Protein AF-A0A3N5EX61-F1 (afdb_monomer)

Foldseek 3Di:
DDDDDDDDDDDDDDDDDDDDDDDDPDDPPDPPDPPDDDDDDPPDPPDLPPLPQDDQPAADDLCVVLVQLPVDAPRRDADALVRLLVVLSCLLSVRHDPVSNLSNFVSCVNHPHDLSNLVSNLSNCQVQWAAAEDDQVAAEEEEEWADAAQPDHGCVQVVQLVCLVVVYAYEYEYACDDPRHDGPQNVCVVVVLHAQPESVSQNVCSVVSHHHYYYPCRGHVSLVVQQVCCVVSVHGGCSVLNSQQYHRHPHPNYHYDGDDDDPVCVSSSSD

pLDDT: mean 80.74, std 23.75, range [24.31, 98.44]

Secondary structure (DSSP, 8-state):
--PPP--PPP-------------------S----------------------PPPTTPPP--HHHHHHHTS-TTT--PPPHHHHHHHHHHHHHT-S-HHHHHHHHHHHHHH---HHHHHHHHHHHGGGS--B---TTS-EEEEEE-SEESSS---HHHHHHHHHHTT-EEEEEE-S--TTSEEHHHHHHHTT-PPPSSHHHHHHHHHTTPPEEEEHHHH-HHHHHHHHTHHHHSS--THHHHGGG---BS-TTPEE----SSGGGGGGGG-

Mean predicted aligned error: 10.82 Å

Radius of gyration: 20.87 Å; Cα contacts (8 Å, |Δi|>4): 389; chains: 1; bounding box: 51×57×50 Å

Sequence (271 aa):
MRHRLRILPGRGRATARRGARHAGRGRVSGPLRPTIVRIATSRTPGTALAIRRAEPGVLMDAQPFIKEIGRGRESARGLTYDSAVTMFDSMFGGGFADVELGAILIALRMKGESLDEIRAGVDVLEPLIARVPVDPGRPVVSIPSYNGARNTANLVPLLACLLADAGVQVVVHGVTSDPRRTTTAEIMQAMGLGSAGGTHSAEAAIARGDPAFLPVATLSSRLAALLELRWQLGVRNVGHTLAKLLTPTTSAACVRLTAFTHPEFAILQHA

Nearest PDB structures (foldseek):
  4muo-assembly1_A  TM=9.468E-01  e=2.489E-21  Escherichia coli K-12
  4muo-assembly1_B  TM=9.427E-01  e=2.006E-20  Escherichia coli K-12
  8bfr-assembly1_A  TM=9.446E-01  e=2.268E-20  Escherichia coli
  7y3p-assembly1_A-2  TM=9.113E-01  e=1.303E-18  Salmonella enterica subsp. enterica serovar Typhimu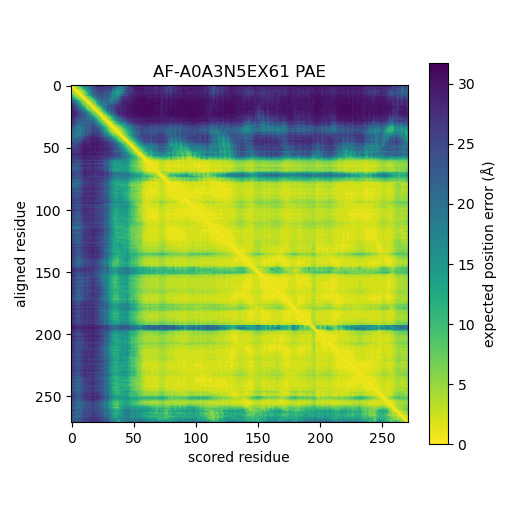rium str. 14028s Wu
  1v8g-assembly1_A  TM=8.182E-01  e=1.707E-09  Thermus thermophilus

Structure (mmCIF, N/CA/C/O backbone):
data_AF-A0A3N5EX61-F1
#
_entry.id   AF-A0A3N5EX61-F1
#
loop_
_atom_site.group_PDB
_atom_site.id
_atom_site.type_symbol
_atom_site.label_atom_id
_atom_site.label_alt_id
_atom_site.label_comp_id
_atom_site.label_asym_id
_atom_site.label_entity_id
_atom_site.label_seq_id
_atom_site.pdbx_PDB_ins_code
_atom_site.Cartn_x
_atom_site.Cartn_y
_atom_site.Cartn_z
_atom_site.occupancy
_atom_site.B_iso_or_equiv
_atom_site.auth_seq_id
_atom_site.auth_comp_id
_atom_site.auth_asym_id
_atom_site.auth_atom_id
_atom_site.pdbx_PDB_model_num
ATOM 1 N N . MET A 1 1 ? 29.749 11.876 3.054 1.00 30.41 1 MET A N 1
ATOM 2 C CA . MET A 1 1 ? 30.630 11.172 4.017 1.00 30.41 1 MET A CA 1
ATOM 3 C C . MET A 1 1 ? 30.000 9.828 4.364 1.00 30.41 1 MET A C 1
ATOM 5 O O . MET A 1 1 ? 28.799 9.777 4.582 1.00 30.41 1 MET A O 1
ATOM 9 N N . ARG A 1 2 ? 30.763 8.729 4.308 1.00 29.19 2 ARG A N 1
ATOM 10 C CA . ARG A 1 2 ? 30.238 7.361 4.479 1.00 29.19 2 ARG A CA 1
ATOM 11 C C . ARG A 1 2 ? 29.960 7.078 5.961 1.00 29.19 2 ARG A C 1
ATOM 13 O O . ARG A 1 2 ? 30.903 6.971 6.737 1.00 29.19 2 ARG A O 1
ATOM 20 N N . HIS A 1 3 ? 28.697 6.912 6.346 1.00 27.92 3 HIS A N 1
ATOM 21 C CA . HIS A 1 3 ? 28.331 6.460 7.691 1.00 27.92 3 HIS A CA 1
ATOM 22 C C . HIS A 1 3 ? 28.286 4.925 7.737 1.00 27.92 3 HIS A C 1
ATOM 24 O O . HIS A 1 3 ? 27.518 4.293 7.015 1.00 27.92 3 HIS A O 1
ATOM 30 N N . ARG A 1 4 ? 29.138 4.315 8.572 1.00 26.06 4 ARG A N 1
ATOM 31 C CA . ARG A 1 4 ? 29.082 2.881 8.899 1.00 26.06 4 ARG A CA 1
ATOM 32 C C . ARG A 1 4 ? 28.029 2.656 9.983 1.00 26.06 4 ARG A C 1
ATOM 34 O O . ARG A 1 4 ? 28.167 3.178 11.086 1.00 26.06 4 ARG A O 1
ATOM 41 N N . LEU A 1 5 ? 27.023 1.837 9.686 1.00 28.28 5 LEU A N 1
ATOM 42 C CA . LEU A 1 5 ? 26.080 1.316 10.674 1.00 28.28 5 LEU A CA 1
ATOM 43 C C . LEU A 1 5 ? 26.809 0.291 11.564 1.00 28.28 5 LEU A C 1
ATOM 45 O O . LEU A 1 5 ? 27.361 -0.688 11.060 1.00 28.28 5 LEU A O 1
ATOM 49 N N . ARG A 1 6 ? 26.850 0.517 12.881 1.00 24.31 6 ARG A N 1
ATOM 50 C CA . ARG A 1 6 ? 27.466 -0.403 13.851 1.00 24.31 6 ARG A CA 1
ATOM 51 C C . ARG A 1 6 ? 26.367 -1.222 14.527 1.00 24.31 6 ARG A C 1
ATOM 53 O O . ARG A 1 6 ? 25.663 -0.716 15.392 1.00 24.31 6 ARG A O 1
ATOM 60 N N . ILE A 1 7 ? 26.230 -2.487 14.133 1.00 31.70 7 ILE A N 1
ATOM 61 C CA . ILE A 1 7 ? 25.375 -3.465 14.819 1.00 31.70 7 ILE A CA 1
ATOM 62 C C . ILE A 1 7 ? 26.107 -3.896 16.097 1.00 31.70 7 ILE A C 1
ATOM 64 O O . ILE A 1 7 ? 27.194 -4.470 16.023 1.00 31.70 7 ILE A O 1
ATOM 68 N N . LEU A 1 8 ? 25.552 -3.595 17.272 1.00 28.70 8 LEU A N 1
ATOM 69 C CA . LEU A 1 8 ? 26.067 -4.103 18.546 1.00 28.70 8 LEU A CA 1
ATOM 70 C C . LEU A 1 8 ? 25.415 -5.463 18.847 1.00 28.70 8 LEU A C 1
ATOM 72 O O . LEU A 1 8 ? 24.187 -5.530 18.913 1.00 28.70 8 LEU A O 1
ATOM 76 N N . PRO A 1 9 ? 26.187 -6.548 19.045 1.00 32.44 9 PRO A N 1
ATOM 77 C CA . PRO A 1 9 ? 25.616 -7.831 19.425 1.00 32.44 9 PRO A CA 1
ATOM 78 C C . PRO A 1 9 ? 25.143 -7.792 20.883 1.00 32.44 9 PRO A C 1
ATOM 80 O O . PRO A 1 9 ? 25.888 -7.418 21.792 1.00 32.44 9 PRO A O 1
ATOM 83 N N . GLY A 1 10 ? 23.895 -8.209 21.106 1.00 31.50 10 GLY A N 1
ATOM 84 C CA . GLY A 1 10 ? 23.363 -8.468 22.440 1.00 31.50 10 GLY A CA 1
ATOM 85 C C . GLY A 1 10 ? 24.186 -9.549 23.143 1.00 31.50 10 GLY A C 1
ATOM 86 O O . GLY A 1 10 ? 24.518 -10.578 22.556 1.00 31.50 10 GLY A O 1
ATOM 87 N N . ARG A 1 11 ? 24.551 -9.305 24.405 1.00 33.78 11 ARG A N 1
ATOM 88 C CA . ARG A 1 11 ? 25.308 -10.251 25.232 1.00 33.78 11 ARG A CA 1
ATOM 89 C C . ARG A 1 11 ? 24.463 -11.501 25.504 1.00 33.78 11 ARG A C 1
ATOM 91 O O . ARG A 1 11 ? 23.626 -11.502 26.396 1.00 33.78 11 ARG A O 1
ATOM 98 N N . GLY A 1 12 ? 24.727 -12.567 24.759 1.00 31.98 12 GLY A N 1
ATOM 99 C CA . GLY A 1 12 ? 24.251 -13.918 25.038 1.00 31.98 12 GLY A CA 1
ATOM 100 C C . GLY A 1 12 ? 25.294 -14.919 24.557 1.00 31.98 12 GLY A C 1
ATOM 101 O O . GLY A 1 12 ? 25.401 -15.181 23.364 1.00 31.98 12 GLY A O 1
ATOM 102 N N . ARG A 1 13 ? 26.119 -15.436 25.473 1.00 30.58 13 ARG A N 1
ATOM 103 C CA . ARG A 1 13 ? 27.054 -16.528 25.177 1.00 30.58 13 ARG A CA 1
ATOM 104 C C . ARG A 1 13 ? 26.247 -17.815 24.993 1.00 30.58 13 ARG A C 1
ATOM 106 O O . ARG A 1 13 ? 25.678 -18.305 25.960 1.00 30.58 13 ARG A O 1
ATOM 113 N N . ALA A 1 14 ? 26.253 -18.379 23.789 1.00 32.28 14 ALA A N 1
ATOM 114 C CA . ALA A 1 14 ? 25.919 -19.780 23.559 1.00 32.28 14 ALA A CA 1
ATOM 115 C C . ALA A 1 14 ? 27.146 -20.454 22.935 1.00 32.28 14 ALA A C 1
ATOM 117 O O . ALA A 1 14 ? 27.587 -20.103 21.842 1.00 32.28 14 ALA A O 1
ATOM 118 N N . THR A 1 15 ? 27.754 -21.360 23.691 1.00 30.48 15 THR A N 1
ATOM 119 C CA . THR A 1 15 ? 28.897 -22.175 23.283 1.00 30.48 15 THR A CA 1
ATOM 120 C C . THR A 1 15 ? 28.463 -23.201 22.237 1.00 30.48 15 THR A C 1
ATOM 122 O O . THR A 1 15 ? 27.456 -23.888 22.389 1.00 30.48 15 THR A O 1
ATOM 125 N N . ALA A 1 16 ? 29.234 -23.307 21.155 1.00 30.62 16 ALA A N 1
ATOM 126 C CA . ALA A 1 16 ? 29.012 -24.282 20.098 1.00 30.62 16 ALA A CA 1
ATOM 127 C C . ALA A 1 16 ? 29.409 -25.697 20.555 1.00 30.62 16 ALA A C 1
ATOM 129 O O . ALA A 1 16 ? 30.525 -25.910 21.031 1.00 30.62 16 ALA A O 1
ATOM 130 N N . ARG A 1 17 ? 28.538 -26.687 20.328 1.00 29.97 17 ARG A N 1
ATOM 131 C CA . ARG A 1 17 ? 28.922 -28.102 20.212 1.00 29.97 17 ARG A CA 1
ATOM 132 C C . ARG A 1 17 ? 28.357 -28.671 18.910 1.00 29.97 17 ARG A C 1
ATOM 134 O O . ARG A 1 17 ? 27.169 -28.550 18.636 1.00 29.97 17 ARG A O 1
ATOM 141 N N . ARG A 1 18 ? 29.242 -29.269 18.105 1.00 32.81 18 ARG A N 1
ATOM 142 C CA . ARG A 1 18 ? 28.929 -30.077 16.915 1.00 32.81 18 ARG A CA 1
ATOM 143 C C . ARG A 1 18 ? 28.340 -31.427 17.351 1.00 32.81 18 ARG A C 1
ATOM 145 O O . ARG A 1 18 ? 28.902 -32.052 18.244 1.00 32.81 18 ARG A O 1
ATOM 152 N N . GLY A 1 19 ? 27.286 -31.901 16.683 1.00 27.67 19 GLY A N 1
ATOM 153 C CA . GLY A 1 19 ? 26.752 -33.261 16.848 1.00 27.67 19 GLY A CA 1
ATOM 154 C C . GLY A 1 19 ? 25.480 -33.516 16.027 1.00 27.67 19 GLY A C 1
ATOM 155 O O . GLY A 1 19 ? 24.603 -32.669 15.971 1.00 27.67 19 GLY A O 1
ATOM 156 N N . ALA A 1 20 ? 25.434 -34.659 15.348 1.00 30.41 20 ALA A N 1
ATOM 157 C CA . ALA A 1 20 ? 24.518 -35.099 14.292 1.00 30.41 20 ALA A CA 1
ATOM 158 C C . ALA A 1 20 ? 22.999 -35.246 14.606 1.00 30.41 20 ALA A C 1
ATOM 160 O O . ALA A 1 20 ? 22.617 -35.647 15.693 1.00 30.41 20 ALA A O 1
ATOM 161 N N . ARG A 1 21 ? 22.201 -35.049 13.534 1.00 31.61 21 ARG A N 1
ATOM 162 C CA . ARG A 1 21 ? 20.990 -35.766 13.036 1.00 31.61 21 ARG A CA 1
ATOM 163 C C . ARG A 1 21 ? 19.726 -35.990 13.916 1.00 31.61 21 ARG A C 1
ATOM 165 O O . ARG A 1 21 ? 19.757 -36.656 14.933 1.00 31.61 21 ARG A O 1
ATOM 172 N N . HIS A 1 22 ? 18.600 -35.638 13.267 1.00 31.50 22 HIS A N 1
ATOM 173 C CA . HIS A 1 22 ? 17.221 -36.178 13.310 1.00 31.50 22 HIS A CA 1
ATOM 174 C C . HIS A 1 22 ? 16.219 -35.776 14.421 1.00 31.50 22 HIS A C 1
ATOM 176 O O . HIS A 1 22 ? 16.450 -35.953 15.605 1.00 31.50 22 HIS A O 1
ATOM 182 N N . ALA A 1 23 ? 15.055 -35.317 13.926 1.00 39.56 23 ALA A N 1
ATOM 183 C CA . ALA A 1 23 ? 13.695 -35.306 14.484 1.00 39.56 23 ALA A CA 1
ATOM 184 C C . ALA A 1 23 ? 13.444 -34.744 15.901 1.00 39.56 23 ALA A C 1
ATOM 186 O O . ALA A 1 23 ? 13.671 -35.394 16.912 1.00 39.56 23 ALA A O 1
ATOM 187 N N . GLY A 1 24 ? 12.776 -33.586 15.955 1.00 28.39 24 GLY A N 1
ATOM 188 C CA . GLY A 1 24 ? 12.071 -33.124 17.150 1.00 28.39 24 GLY A CA 1
ATOM 189 C C . GLY A 1 24 ? 11.303 -31.831 16.891 1.00 28.39 24 GLY A C 1
ATOM 190 O O . GLY A 1 24 ? 11.905 -30.788 16.650 1.00 28.39 24 GLY A O 1
ATOM 191 N N . ARG A 1 25 ? 9.965 -31.884 16.943 1.00 45.84 25 ARG A N 1
ATOM 192 C CA . ARG A 1 25 ? 9.105 -30.694 17.041 1.00 45.84 25 ARG A CA 1
ATOM 193 C C . ARG A 1 25 ? 9.393 -30.007 18.381 1.00 45.84 25 ARG A C 1
ATOM 195 O O . ARG A 1 25 ? 8.750 -30.305 19.383 1.00 45.84 25 ARG A O 1
ATOM 202 N N . GLY A 1 26 ? 10.381 -29.119 18.409 1.00 29.36 26 GLY A N 1
ATOM 203 C CA . GLY A 1 26 ? 10.675 -28.294 19.575 1.00 29.36 26 GLY A CA 1
ATOM 204 C C . GLY A 1 26 ? 9.581 -27.248 19.761 1.00 29.36 26 GLY A C 1
ATOM 205 O O . GLY A 1 26 ? 9.457 -26.330 18.951 1.00 29.36 26 GLY A O 1
ATOM 206 N N . ARG A 1 27 ? 8.779 -27.375 20.825 1.00 39.88 27 ARG A N 1
ATOM 207 C CA . ARG A 1 27 ? 7.983 -26.250 21.327 1.00 39.88 27 ARG A CA 1
ATOM 208 C C . ARG A 1 27 ? 8.953 -25.128 21.690 1.00 39.88 27 ARG A C 1
ATOM 210 O O . ARG A 1 27 ? 9.840 -25.324 22.514 1.00 39.88 27 ARG A O 1
ATOM 217 N N . VAL A 1 28 ? 8.766 -23.953 21.097 1.00 39.50 28 VAL A N 1
ATOM 218 C CA . VAL A 1 28 ? 9.429 -22.728 21.549 1.00 39.50 28 VAL A CA 1
ATOM 219 C C . VAL A 1 28 ? 8.749 -22.314 22.854 1.00 39.50 28 VAL A C 1
ATOM 221 O O . VAL A 1 28 ? 7.752 -21.600 22.851 1.00 39.50 28 VAL A O 1
ATOM 224 N N . SER A 1 29 ? 9.223 -22.846 23.978 1.00 38.59 29 SER A N 1
ATOM 225 C CA . SER A 1 29 ? 8.806 -22.428 25.316 1.00 38.59 29 SER A CA 1
ATOM 226 C C . SER A 1 29 ? 9.729 -21.311 25.796 1.00 38.59 29 SER A C 1
ATOM 228 O O . SER A 1 29 ? 10.838 -21.557 26.265 1.00 38.59 29 SER A O 1
ATOM 230 N N . GLY A 1 30 ? 9.269 -20.075 25.641 1.00 42.41 30 GLY A N 1
ATOM 231 C CA . GLY A 1 30 ? 9.901 -18.870 26.167 1.00 42.41 30 GLY A CA 1
ATOM 232 C C . GLY A 1 30 ? 9.116 -17.646 25.698 1.00 42.41 30 GLY A C 1
ATOM 233 O O . GLY A 1 30 ? 8.586 -17.678 24.586 1.00 42.41 30 GLY A O 1
ATOM 234 N N . PRO A 1 31 ? 8.986 -16.580 26.508 1.00 35.91 31 PRO A N 1
ATOM 235 C CA . PRO A 1 31 ? 8.308 -15.372 26.059 1.00 35.91 31 PRO A CA 1
ATOM 236 C C . PRO A 1 31 ? 9.034 -14.841 24.820 1.00 35.91 31 PRO A C 1
ATOM 238 O O . PRO A 1 31 ? 10.234 -14.558 24.872 1.00 35.91 31 PRO A O 1
ATOM 241 N N . LEU A 1 32 ? 8.314 -14.732 23.700 1.00 37.59 32 LEU A N 1
ATOM 242 C CA . LEU A 1 32 ? 8.792 -14.034 22.511 1.00 37.59 32 LEU A CA 1
ATOM 243 C C . LEU A 1 32 ? 9.127 -12.606 22.945 1.00 37.59 32 LEU A C 1
ATOM 245 O O . LEU A 1 32 ? 8.230 -11.813 23.213 1.00 37.59 32 LEU A O 1
ATOM 249 N N . ARG A 1 33 ? 10.415 -12.284 23.079 1.00 33.94 33 ARG A N 1
ATOM 250 C CA . ARG A 1 33 ? 10.852 -10.907 23.308 1.00 33.94 33 ARG A CA 1
ATOM 251 C C . ARG A 1 33 ? 10.889 -10.223 21.943 1.00 33.94 33 ARG A C 1
ATOM 253 O O . ARG A 1 33 ? 11.796 -10.535 21.169 1.00 33.94 33 ARG A O 1
ATOM 260 N N . PRO A 1 34 ? 9.932 -9.338 21.605 1.00 39.75 34 PRO A N 1
ATOM 261 C CA . PRO A 1 34 ? 10.007 -8.606 20.352 1.00 39.75 34 PRO A CA 1
ATOM 262 C C . PRO A 1 34 ? 11.316 -7.816 20.332 1.00 39.75 34 PRO A C 1
ATOM 264 O O . PRO A 1 34 ? 11.659 -7.125 21.293 1.00 39.75 34 PRO A O 1
ATOM 267 N N . THR A 1 35 ? 12.082 -7.934 19.249 1.00 40.59 35 THR A N 1
ATOM 268 C CA . THR A 1 35 ? 13.201 -7.022 19.015 1.00 40.59 35 THR A CA 1
ATOM 269 C C . THR A 1 35 ? 12.607 -5.668 18.645 1.00 40.59 35 THR A C 1
ATOM 271 O O . THR A 1 35 ? 12.230 -5.436 17.501 1.00 40.59 35 THR A O 1
ATOM 274 N N . ILE A 1 36 ? 12.470 -4.786 19.635 1.00 43.84 36 ILE A N 1
ATOM 275 C CA . ILE A 1 36 ? 12.042 -3.406 19.409 1.00 43.84 36 ILE A CA 1
ATOM 276 C C . ILE A 1 36 ? 13.246 -2.646 18.856 1.00 43.84 36 ILE A C 1
ATOM 278 O O . ILE A 1 36 ? 14.126 -2.218 19.603 1.00 43.84 36 ILE A O 1
ATOM 282 N N . VAL A 1 37 ? 13.295 -2.486 17.537 1.00 41.31 37 VAL A N 1
ATOM 283 C CA . VAL A 1 37 ? 14.251 -1.584 16.895 1.00 41.31 37 VAL A CA 1
ATOM 284 C C . VAL A 1 37 ? 13.611 -0.198 16.850 1.00 41.31 37 VAL A C 1
ATOM 286 O O . VAL A 1 37 ? 12.769 0.083 16.002 1.00 41.31 37 VAL A O 1
ATOM 289 N N . ARG A 1 38 ? 13.973 0.676 17.798 1.00 37.31 38 ARG A N 1
ATOM 290 C CA . ARG A 1 38 ? 13.619 2.101 17.734 1.00 37.31 38 ARG A CA 1
ATOM 291 C C . ARG A 1 38 ? 14.541 2.783 16.730 1.00 37.31 38 ARG A C 1
ATOM 293 O O . ARG A 1 38 ? 15.695 3.061 17.045 1.00 37.31 38 ARG A O 1
ATOM 300 N N . ILE A 1 39 ? 14.031 3.036 15.532 1.00 39.50 39 ILE A N 1
ATOM 301 C CA . ILE A 1 39 ? 14.712 3.852 14.527 1.00 39.50 39 ILE A CA 1
ATOM 302 C C . ILE A 1 39 ? 14.038 5.218 14.528 1.00 39.50 39 ILE A C 1
ATOM 304 O O . ILE A 1 39 ? 12.847 5.325 14.254 1.00 39.50 39 ILE A O 1
ATOM 308 N N . ALA A 1 40 ? 14.789 6.257 14.887 1.00 31.14 40 ALA A N 1
ATOM 309 C CA . ALA A 1 40 ? 14.315 7.626 14.777 1.00 31.14 40 ALA A CA 1
ATOM 310 C C . ALA A 1 40 ? 14.271 8.007 13.292 1.00 31.14 40 ALA A C 1
ATOM 312 O O . ALA A 1 40 ? 15.313 8.166 12.661 1.00 31.14 40 ALA A O 1
ATOM 313 N N . THR A 1 41 ? 13.075 8.130 12.721 1.00 39.12 41 THR A N 1
ATOM 314 C CA . THR A 1 41 ? 12.891 8.707 11.388 1.00 39.12 41 THR A CA 1
ATOM 315 C C . THR A 1 41 ? 12.644 10.201 11.558 1.00 39.12 41 THR A C 1
ATOM 317 O O . THR A 1 41 ? 11.536 10.618 11.894 1.00 39.12 41 THR A O 1
ATOM 320 N N . SER A 1 42 ? 13.672 11.025 11.357 1.00 32.41 42 SER A N 1
ATOM 321 C CA . SER A 1 42 ? 13.476 12.463 11.175 1.00 32.41 42 SER A CA 1
ATOM 322 C C . SER A 1 42 ? 12.863 12.671 9.793 1.00 32.41 42 SER A C 1
ATOM 324 O O . SER A 1 42 ? 13.570 12.817 8.797 1.00 32.41 42 SER A O 1
ATOM 326 N N . ARG A 1 43 ? 11.536 12.601 9.711 1.00 43.62 43 ARG A N 1
ATOM 327 C CA . ARG A 1 43 ? 10.813 12.970 8.501 1.00 43.62 43 ARG A CA 1
ATOM 328 C C . ARG A 1 43 ? 10.721 14.492 8.513 1.00 43.62 43 ARG A C 1
ATOM 330 O O . ARG A 1 43 ? 9.851 15.057 9.168 1.00 43.62 43 ARG A O 1
ATOM 337 N N . THR A 1 44 ? 11.661 15.167 7.860 1.00 33.38 44 THR A N 1
ATOM 338 C CA . THR A 1 44 ? 11.418 16.556 7.467 1.00 33.38 44 THR A CA 1
ATOM 339 C C . THR A 1 44 ? 10.221 16.503 6.521 1.00 33.38 44 THR A C 1
ATOM 341 O O . THR A 1 44 ? 10.261 15.685 5.598 1.00 33.38 44 THR A O 1
ATOM 344 N N . PRO A 1 45 ? 9.145 17.277 6.739 1.00 37.34 45 PRO A N 1
ATOM 345 C CA . PRO A 1 45 ? 8.094 17.405 5.742 1.00 37.34 45 PRO A CA 1
ATOM 346 C C . PRO A 1 45 ? 8.776 17.798 4.434 1.00 37.34 45 PRO A C 1
ATOM 348 O O . PRO A 1 45 ? 9.380 18.868 4.354 1.00 37.34 45 PRO A O 1
ATOM 351 N N . GLY A 1 46 ? 8.795 16.885 3.461 1.00 38.94 46 GLY A N 1
ATOM 352 C CA . GLY A 1 46 ? 9.316 17.196 2.143 1.00 38.94 46 GLY A CA 1
ATOM 353 C C . GLY A 1 46 ? 8.517 18.379 1.626 1.00 38.94 46 GLY A C 1
ATOM 354 O O . GLY A 1 46 ? 7.285 18.364 1.696 1.00 38.94 46 GLY A O 1
ATOM 355 N N . THR A 1 47 ? 9.210 19.421 1.172 1.00 37.47 47 THR A N 1
ATOM 356 C CA . THR A 1 47 ? 8.618 20.480 0.357 1.00 37.47 47 THR A CA 1
ATOM 357 C C . THR A 1 47 ? 7.708 19.795 -0.648 1.00 37.47 47 THR A C 1
ATOM 359 O O . THR A 1 47 ? 8.174 18.870 -1.313 1.00 37.47 47 THR A O 1
ATOM 362 N N . ALA A 1 48 ? 6.427 20.178 -0.701 1.00 44.28 48 ALA A N 1
ATOM 363 C CA . ALA A 1 48 ? 5.476 19.601 -1.642 1.00 44.28 48 ALA A CA 1
ATOM 364 C C . ALA A 1 48 ? 6.141 19.589 -3.019 1.00 44.28 48 ALA A C 1
ATOM 366 O O . ALA A 1 48 ? 6.404 20.652 -3.588 1.00 44.28 48 ALA A O 1
ATOM 367 N N . LEU A 1 49 ? 6.526 18.399 -3.487 1.00 47.56 49 LEU A N 1
ATOM 368 C CA . LEU A 1 49 ? 7.187 18.275 -4.769 1.00 47.56 49 LEU A CA 1
ATOM 369 C C . LEU A 1 49 ? 6.174 18.825 -5.771 1.00 47.56 49 LEU A C 1
ATOM 371 O O . LEU A 1 49 ? 5.007 18.426 -5.747 1.00 47.56 49 LEU A O 1
ATOM 375 N N . ALA A 1 50 ? 6.580 19.786 -6.598 1.00 44.00 50 ALA A N 1
ATOM 376 C CA . ALA A 1 50 ? 5.765 20.212 -7.723 1.00 44.00 50 ALA A CA 1
ATOM 377 C C . ALA A 1 50 ? 5.763 19.053 -8.726 1.00 44.00 50 ALA A C 1
ATOM 379 O O . ALA A 1 50 ? 6.524 19.044 -9.692 1.00 44.00 50 ALA A O 1
ATOM 380 N N . ILE A 1 51 ? 4.974 18.021 -8.421 1.00 48.34 51 ILE A N 1
ATOM 381 C CA . ILE A 1 51 ? 4.773 16.860 -9.269 1.00 48.34 51 ILE A CA 1
ATOM 382 C C . ILE A 1 51 ? 4.121 17.411 -10.532 1.00 48.34 51 ILE A C 1
ATOM 384 O O . ILE A 1 51 ? 2.963 17.839 -10.515 1.00 48.34 51 ILE A O 1
ATOM 388 N N . ARG A 1 52 ? 4.901 17.479 -11.615 1.00 51.22 52 ARG A N 1
ATOM 389 C CA . ARG A 1 52 ? 4.373 17.742 -12.950 1.00 51.22 52 ARG A CA 1
ATOM 390 C C . ARG A 1 52 ? 3.484 16.560 -13.282 1.00 51.22 52 ARG A C 1
ATOM 392 O O . ARG A 1 52 ? 4.005 15.543 -13.705 1.00 51.22 52 ARG A O 1
ATOM 399 N N . ARG A 1 53 ? 2.180 16.691 -13.044 1.00 54.41 53 ARG A N 1
ATOM 400 C CA . ARG A 1 53 ? 1.219 15.658 -13.424 1.00 54.41 53 ARG A CA 1
ATOM 401 C C . ARG A 1 53 ? 1.403 15.376 -14.909 1.00 54.41 53 ARG A C 1
ATOM 403 O O . ARG A 1 53 ? 1.311 16.309 -15.707 1.00 54.41 53 ARG A O 1
ATOM 410 N N . ALA A 1 54 ? 1.657 14.122 -15.263 1.00 55.41 54 ALA A N 1
ATOM 411 C CA . ALA A 1 54 ? 1.534 13.692 -16.647 1.00 55.41 54 ALA A CA 1
ATOM 412 C C . ALA A 1 54 ? 0.168 14.141 -17.206 1.00 55.41 54 ALA A C 1
ATOM 414 O O . ALA A 1 54 ? -0.874 13.926 -16.574 1.00 55.41 54 ALA A O 1
ATOM 415 N N . GLU A 1 55 ? 0.182 14.798 -18.367 1.00 58.41 55 GLU A N 1
ATOM 416 C CA . GLU A 1 55 ? -1.040 15.193 -19.068 1.00 58.41 55 GLU A CA 1
ATOM 417 C C . GLU A 1 55 ? -1.851 13.929 -19.403 1.00 58.41 55 GLU A C 1
ATOM 419 O O . GLU A 1 55 ? -1.292 12.981 -19.973 1.00 58.41 55 GLU A O 1
ATOM 424 N N . PRO A 1 56 ? -3.149 13.864 -19.050 1.00 57.62 56 PRO A N 1
ATOM 425 C CA . PRO A 1 56 ? -3.967 12.689 -19.315 1.00 57.62 56 PRO A CA 1
ATOM 426 C C . PRO A 1 56 ? -3.930 12.306 -20.802 1.00 57.62 56 PRO A C 1
ATOM 428 O O . PRO A 1 56 ? -4.297 13.101 -21.662 1.00 57.62 56 PRO A O 1
ATOM 431 N N . GLY A 1 57 ? -3.505 11.076 -21.103 1.00 63.41 57 GLY A N 1
ATOM 432 C CA . GLY A 1 57 ? -3.477 10.538 -22.468 1.00 63.41 57 GLY A CA 1
ATOM 433 C C . GLY A 1 57 ? -2.178 10.760 -23.249 1.00 63.41 57 GLY A C 1
ATOM 434 O O . GLY A 1 57 ? -2.084 10.288 -24.381 1.00 63.41 57 GLY A O 1
ATOM 435 N N . VAL A 1 58 ? -1.164 11.414 -22.671 1.00 75.25 58 VAL A N 1
ATOM 436 C CA . VAL A 1 58 ? 0.172 11.494 -23.281 1.00 75.25 58 VAL A CA 1
ATOM 437 C C . VAL A 1 58 ? 1.033 10.339 -22.775 1.00 75.25 58 VAL A C 1
ATOM 439 O O . VAL A 1 58 ? 1.302 10.229 -21.579 1.00 75.25 58 VAL A O 1
ATOM 442 N N . LEU A 1 59 ? 1.471 9.476 -23.694 1.00 82.81 59 LEU A N 1
ATOM 443 C CA . LEU A 1 59 ? 2.404 8.398 -23.379 1.00 82.81 59 LEU A CA 1
ATOM 444 C C . LEU A 1 59 ? 3.827 8.949 -23.242 1.00 82.81 59 LEU A C 1
ATOM 446 O O . LEU A 1 59 ? 4.311 9.693 -24.097 1.00 82.81 59 LEU A O 1
ATOM 450 N N . MET A 1 60 ? 4.493 8.565 -22.160 1.00 89.12 60 MET A N 1
ATOM 451 C CA . MET A 1 60 ? 5.908 8.787 -21.920 1.00 89.12 60 MET A CA 1
ATOM 452 C C . MET A 1 60 ? 6.712 7.625 -22.505 1.00 89.12 60 MET A C 1
ATOM 454 O O . MET A 1 60 ? 6.342 6.467 -22.343 1.00 89.12 60 MET A O 1
ATOM 458 N N . ASP A 1 61 ? 7.859 7.928 -23.111 1.00 92.12 61 ASP A N 1
ATOM 459 C CA . ASP A 1 61 ? 8.815 6.900 -23.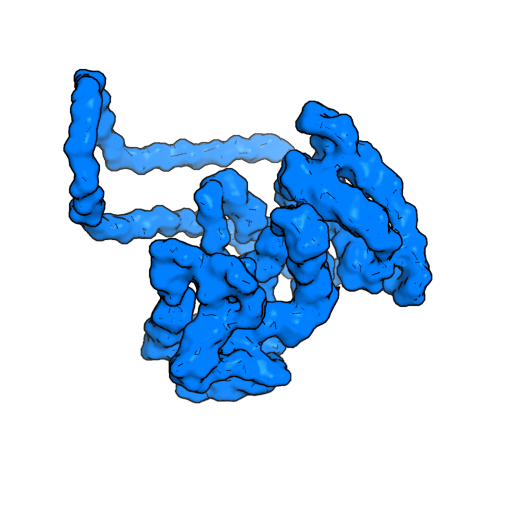517 1.00 92.12 61 ASP A CA 1
ATOM 460 C C . ASP A 1 61 ? 9.406 6.190 -22.285 1.00 92.12 61 ASP A C 1
ATOM 462 O O . ASP A 1 61 ? 10.123 6.789 -21.475 1.00 92.12 61 ASP A O 1
ATOM 466 N N . ALA A 1 62 ? 9.108 4.898 -22.144 1.00 94.94 62 ALA A N 1
ATOM 467 C CA . ALA A 1 62 ? 9.604 4.071 -21.049 1.00 94.94 62 ALA A CA 1
ATOM 468 C C . ALA A 1 62 ? 11.043 3.572 -21.251 1.00 94.94 62 ALA A C 1
ATOM 470 O O . ALA A 1 62 ? 11.659 3.070 -20.298 1.00 94.94 62 ALA A O 1
ATOM 471 N N . GLN A 1 63 ? 11.596 3.672 -22.466 1.00 95.12 63 GLN A N 1
ATOM 472 C CA . GLN A 1 63 ? 12.895 3.091 -22.814 1.00 95.12 63 GLN A CA 1
ATOM 473 C C . GLN A 1 63 ? 14.041 3.534 -21.895 1.00 95.12 63 GLN A C 1
ATOM 475 O O . GLN A 1 63 ? 14.826 2.660 -21.513 1.00 95.12 63 GLN A O 1
ATOM 480 N N . PRO A 1 64 ? 14.170 4.813 -21.477 1.00 95.00 64 PRO A N 1
ATOM 481 C CA . PRO A 1 64 ? 15.246 5.231 -20.580 1.00 95.00 64 PRO A CA 1
ATOM 482 C C . PRO A 1 64 ? 15.208 4.505 -19.232 1.00 95.00 64 PRO A C 1
ATOM 484 O O . PRO A 1 64 ? 16.252 4.095 -18.726 1.00 95.00 64 PRO A O 1
ATOM 487 N N . PHE A 1 65 ? 14.011 4.285 -18.679 1.00 96.25 65 PHE A N 1
ATOM 488 C CA . PHE A 1 65 ? 13.848 3.559 -17.422 1.00 96.25 65 PHE A CA 1
ATOM 489 C C . PHE A 1 65 ? 14.173 2.085 -17.613 1.00 96.25 65 PHE A C 1
ATOM 491 O O . PHE A 1 65 ? 15.052 1.567 -16.925 1.00 96.25 65 PHE A O 1
ATOM 498 N N . ILE A 1 66 ? 13.531 1.432 -18.590 1.00 96.00 66 ILE A N 1
ATOM 499 C CA . ILE A 1 66 ? 13.720 0.005 -18.897 1.00 96.00 66 ILE A CA 1
ATOM 500 C C . ILE A 1 66 ? 15.199 -0.292 -19.163 1.00 96.00 66 ILE A C 1
ATOM 502 O O . ILE A 1 66 ? 15.734 -1.282 -18.664 1.00 96.00 66 ILE A O 1
ATOM 506 N N . LYS A 1 67 ? 15.891 0.587 -19.894 1.00 93.75 67 LYS A N 1
ATOM 507 C CA . LYS A 1 67 ? 17.317 0.455 -20.196 1.00 93.75 67 LYS A CA 1
ATOM 508 C C . LYS A 1 67 ? 18.207 0.563 -18.963 1.00 93.75 67 LYS A C 1
ATOM 510 O O . LYS A 1 67 ? 19.311 0.047 -19.020 1.00 93.75 67 LYS A O 1
ATOM 515 N N . GLU A 1 68 ? 17.792 1.186 -17.868 1.00 94.31 68 GLU A N 1
ATOM 516 C CA . GLU A 1 68 ? 18.577 1.193 -16.626 1.00 94.31 68 GLU A CA 1
ATOM 517 C C . GLU A 1 68 ? 18.245 -0.008 -15.735 1.00 94.31 68 GLU A C 1
ATOM 519 O O . GLU A 1 68 ? 19.147 -0.707 -15.259 1.00 94.31 68 GLU A O 1
ATOM 524 N N . ILE A 1 69 ? 16.958 -0.317 -15.571 1.00 96.12 69 ILE A N 1
ATOM 525 C CA . ILE A 1 69 ? 16.512 -1.371 -14.648 1.00 96.12 69 ILE A CA 1
ATOM 526 C C . ILE A 1 69 ? 16.546 -2.784 -15.255 1.00 96.12 69 ILE A C 1
ATOM 528 O O . ILE A 1 69 ? 16.487 -3.765 -14.517 1.00 96.12 69 ILE A O 1
ATOM 532 N N . GLY A 1 70 ? 16.647 -2.907 -16.583 1.00 93.25 70 GLY A N 1
ATOM 533 C CA . GLY A 1 70 ? 16.478 -4.156 -17.338 1.00 93.25 70 GLY A CA 1
ATOM 534 C C . GLY A 1 70 ? 17.738 -4.725 -18.004 1.00 93.25 70 GLY A C 1
ATOM 535 O O . GLY A 1 70 ? 17.624 -5.656 -18.795 1.00 93.25 70 GLY A O 1
ATOM 536 N N . ARG A 1 71 ? 18.949 -4.224 -17.710 1.00 87.44 71 ARG A N 1
ATOM 537 C CA . ARG A 1 71 ? 20.209 -4.608 -18.410 1.00 87.44 71 ARG A CA 1
ATOM 538 C C . ARG A 1 71 ? 20.749 -6.016 -18.103 1.00 87.44 71 ARG A C 1
ATOM 540 O O . ARG A 1 71 ? 21.895 -6.312 -18.427 1.00 87.44 71 ARG A O 1
ATOM 547 N N . GLY A 1 72 ? 19.966 -6.878 -17.460 1.00 81.12 72 GLY A N 1
ATOM 548 C CA . GLY A 1 72 ? 20.398 -8.200 -17.000 1.00 81.12 72 GLY A CA 1
ATOM 549 C C . GLY A 1 72 ? 20.992 -8.199 -15.586 1.00 81.12 72 GLY A C 1
ATOM 550 O O . GLY A 1 72 ? 21.244 -7.153 -14.990 1.00 81.12 72 GLY A O 1
ATOM 551 N N . ARG A 1 73 ? 21.197 -9.402 -15.032 1.00 76.56 73 ARG A N 1
ATOM 552 C CA . ARG A 1 73 ? 21.423 -9.636 -13.591 1.00 76.56 73 ARG A CA 1
ATOM 553 C C . ARG A 1 73 ? 22.580 -8.839 -12.977 1.00 76.56 73 ARG A C 1
ATOM 555 O O . ARG A 1 73 ? 22.465 -8.414 -11.836 1.00 76.56 73 ARG A O 1
ATOM 562 N N . GLU A 1 74 ? 23.676 -8.656 -13.707 1.00 81.19 74 GLU A N 1
ATOM 563 C CA . GLU A 1 74 ? 24.890 -8.000 -13.188 1.00 81.19 74 GLU A CA 1
ATOM 564 C C . GLU A 1 74 ? 24.993 -6.516 -13.562 1.00 81.19 74 GLU A C 1
ATOM 566 O O . GLU A 1 74 ? 25.827 -5.795 -13.022 1.00 81.19 74 GLU A O 1
ATOM 571 N N . SER A 1 75 ? 24.158 -6.051 -14.495 1.00 84.31 75 SER A N 1
ATOM 572 C CA . SER A 1 75 ? 24.253 -4.702 -15.069 1.00 84.31 75 SER A CA 1
ATOM 573 C C . SER A 1 75 ? 23.035 -3.825 -14.796 1.00 84.31 75 SER A C 1
ATOM 575 O O . SER A 1 75 ? 23.096 -2.624 -15.055 1.00 84.31 75 SER A O 1
ATOM 577 N N . ALA A 1 76 ? 21.936 -4.397 -14.297 1.00 87.75 76 ALA A N 1
ATOM 578 C CA . ALA A 1 76 ? 20.755 -3.647 -13.896 1.00 87.75 76 ALA A CA 1
ATOM 579 C C . ALA A 1 76 ? 21.079 -2.721 -12.715 1.00 87.75 76 ALA A C 1
ATOM 581 O O . ALA A 1 76 ? 21.673 -3.143 -11.719 1.00 87.75 76 ALA A O 1
ATOM 582 N N . ARG A 1 77 ? 20.688 -1.450 -12.824 1.00 91.19 77 ARG A N 1
ATOM 583 C CA . ARG A 1 77 ? 20.959 -0.417 -11.816 1.00 91.19 77 ARG A CA 1
ATOM 584 C C . ARG A 1 77 ? 19.662 0.114 -11.233 1.00 91.19 77 ARG A C 1
ATOM 586 O O . ARG A 1 77 ? 18.617 0.089 -11.876 1.00 91.19 77 ARG A O 1
ATOM 593 N N . GLY A 1 78 ? 19.735 0.554 -9.979 1.00 93.19 78 GLY A N 1
ATOM 594 C CA . GLY A 1 78 ? 18.649 1.323 -9.386 1.00 93.19 78 GLY A CA 1
ATOM 595 C C . GLY A 1 78 ? 18.547 2.686 -10.060 1.00 93.19 78 GLY A C 1
ATOM 596 O O . GLY A 1 78 ? 19.576 3.304 -10.343 1.00 93.19 78 GLY A O 1
ATOM 597 N N . LEU A 1 79 ? 17.324 3.148 -10.295 1.00 96.25 79 LEU A N 1
ATOM 598 C CA . LEU A 1 79 ? 17.083 4.522 -10.720 1.00 96.25 79 LEU A CA 1
ATOM 599 C C . LEU A 1 79 ? 17.514 5.500 -9.621 1.00 96.25 79 LEU A C 1
ATOM 601 O O . LEU A 1 79 ? 17.434 5.192 -8.429 1.00 96.25 79 LEU A O 1
ATOM 605 N N . THR A 1 80 ? 17.942 6.696 -10.031 1.00 96.69 80 THR A N 1
ATOM 606 C CA . THR A 1 80 ? 18.051 7.830 -9.105 1.00 96.69 80 THR A CA 1
ATOM 607 C C . THR A 1 80 ? 16.662 8.208 -8.596 1.00 96.69 80 THR A C 1
ATOM 609 O O . THR A 1 80 ? 15.669 7.951 -9.279 1.00 96.69 80 THR A O 1
ATOM 612 N N . TYR A 1 81 ? 16.588 8.858 -7.432 1.00 95.56 81 TYR A N 1
ATOM 613 C CA . TYR A 1 81 ? 15.317 9.325 -6.868 1.00 95.56 81 TYR A CA 1
ATOM 614 C C . TYR A 1 81 ? 14.489 10.133 -7.885 1.00 95.56 81 TYR A C 1
ATOM 616 O O . TYR A 1 81 ? 13.348 9.773 -8.148 1.00 95.56 81 TYR A O 1
ATOM 624 N N . ASP A 1 82 ? 15.075 11.135 -8.550 1.00 96.25 82 ASP A N 1
ATOM 625 C CA . ASP A 1 82 ? 14.354 11.979 -9.521 1.00 96.25 82 ASP A CA 1
ATOM 626 C C . ASP A 1 82 ? 13.854 11.196 -10.750 1.00 96.25 82 ASP A C 1
ATOM 628 O O . ASP A 1 82 ? 12.741 11.415 -11.242 1.00 96.25 82 ASP A O 1
ATOM 632 N N . SER A 1 83 ? 14.654 10.237 -11.234 1.00 96.62 83 SER A N 1
ATOM 633 C CA . SER A 1 83 ? 14.243 9.363 -12.342 1.00 96.62 83 SER A CA 1
ATOM 634 C C . SER A 1 83 ? 13.097 8.450 -11.914 1.00 96.62 83 SER A C 1
ATOM 636 O O . SER A 1 83 ? 12.146 8.253 -12.668 1.00 96.62 83 SER A O 1
ATOM 638 N N . ALA A 1 84 ? 13.161 7.919 -10.692 1.00 97.75 84 ALA A N 1
ATOM 639 C CA . ALA A 1 84 ? 12.101 7.099 -10.129 1.00 97.75 84 ALA A CA 1
ATOM 640 C C . ALA A 1 84 ? 10.817 7.909 -9.900 1.00 97.75 84 ALA A C 1
ATOM 642 O O . ALA A 1 84 ? 9.746 7.405 -10.218 1.00 97.75 84 ALA A O 1
ATOM 643 N N . VAL A 1 85 ? 10.902 9.162 -9.433 1.00 97.56 85 VAL A N 1
ATOM 644 C CA . VAL A 1 85 ? 9.740 10.062 -9.307 1.00 97.56 85 VAL A CA 1
ATOM 645 C C . VAL A 1 85 ? 9.058 10.226 -10.660 1.00 97.56 85 VAL A C 1
ATOM 647 O O . VAL A 1 85 ? 7.854 10.022 -10.764 1.00 97.56 85 VAL A O 1
ATOM 650 N N . THR A 1 86 ? 9.830 10.529 -11.704 1.00 96.69 86 THR A N 1
ATOM 651 C CA . THR A 1 86 ? 9.298 10.717 -13.063 1.00 96.69 86 THR A CA 1
ATOM 652 C C . THR A 1 86 ? 8.613 9.448 -13.580 1.00 96.69 86 THR A C 1
ATOM 654 O O . THR A 1 86 ? 7.508 9.502 -14.125 1.00 96.69 86 THR A O 1
ATOM 657 N N . MET A 1 87 ? 9.246 8.289 -13.368 1.00 97.38 87 MET A N 1
ATOM 658 C CA . MET A 1 87 ? 8.686 6.991 -13.742 1.00 97.38 87 MET A CA 1
ATOM 659 C C . MET A 1 87 ? 7.390 6.694 -12.977 1.00 97.38 87 MET A C 1
ATOM 661 O O . MET A 1 87 ? 6.410 6.275 -13.586 1.00 97.38 87 MET A O 1
ATOM 665 N N . PHE A 1 88 ? 7.362 6.890 -11.655 1.00 97.44 88 PHE A N 1
ATOM 666 C CA . PHE A 1 88 ? 6.181 6.597 -10.843 1.00 97.44 88 PHE A CA 1
ATOM 667 C C . PHE A 1 88 ? 5.038 7.574 -11.099 1.00 97.44 88 PHE A C 1
ATOM 669 O O . PHE A 1 88 ? 3.894 7.128 -11.120 1.00 97.44 88 PHE A O 1
ATOM 676 N N . ASP A 1 89 ? 5.312 8.858 -11.335 1.00 95.12 89 ASP A N 1
ATOM 677 C CA . ASP A 1 89 ? 4.260 9.817 -11.688 1.00 95.12 89 ASP A CA 1
ATOM 678 C C . ASP A 1 89 ? 3.582 9.415 -12.998 1.00 95.12 89 ASP A C 1
ATOM 680 O O . ASP A 1 89 ? 2.361 9.279 -13.046 1.00 95.12 89 ASP A O 1
ATOM 684 N N . SER A 1 90 ? 4.372 9.077 -14.021 1.00 95.06 90 SER A N 1
ATOM 685 C CA . SER A 1 90 ? 3.837 8.581 -15.294 1.00 95.06 90 SER A CA 1
ATOM 686 C C . SER A 1 90 ? 3.102 7.251 -15.120 1.00 95.06 90 SER A C 1
ATOM 688 O O . SER A 1 90 ? 1.992 7.089 -15.624 1.00 95.06 90 SER A O 1
ATOM 690 N N . MET A 1 91 ? 3.654 6.311 -14.346 1.00 95.81 91 MET A N 1
ATOM 691 C CA . MET A 1 91 ? 3.016 5.021 -14.056 1.00 95.81 91 MET A CA 1
ATOM 692 C C . MET A 1 91 ? 1.653 5.202 -13.390 1.00 95.81 91 MET A C 1
ATOM 694 O O . MET A 1 91 ? 0.662 4.635 -13.849 1.00 95.81 91 MET A O 1
ATOM 698 N N . PHE A 1 92 ? 1.583 5.993 -12.318 1.00 94.38 92 PHE A N 1
ATOM 699 C CA . PHE A 1 92 ? 0.323 6.238 -11.635 1.00 94.38 92 PHE A CA 1
ATOM 700 C C . PHE A 1 92 ? -0.594 7.125 -12.459 1.00 94.38 92 PHE A C 1
ATOM 702 O O . PHE A 1 92 ? -1.794 6.933 -12.349 1.00 94.38 92 PHE A O 1
ATOM 709 N N . GLY A 1 93 ? -0.082 8.010 -13.314 1.00 91.44 93 GLY A N 1
ATOM 710 C CA . GLY A 1 93 ? -0.845 8.816 -14.267 1.00 91.44 93 GLY A CA 1
ATOM 711 C C . GLY A 1 93 ? -1.491 8.012 -15.399 1.00 91.44 93 GLY A C 1
ATOM 712 O O . GLY A 1 93 ? -2.519 8.444 -15.920 1.00 91.44 93 GLY A O 1
ATOM 713 N N . GLY A 1 94 ? -0.980 6.813 -15.702 1.00 91.00 94 GLY A N 1
ATOM 714 C CA . GLY A 1 94 ? -1.394 6.009 -16.860 1.00 91.00 94 GLY A CA 1
ATOM 715 C C . GLY A 1 94 ? -0.643 6.375 -18.145 1.00 91.00 94 GLY A C 1
ATOM 716 O O . GLY A 1 94 ? -1.168 6.194 -19.236 1.00 91.00 94 GLY A O 1
ATOM 717 N N . GLY A 1 95 ? 0.564 6.924 -18.017 1.00 92.69 95 GLY A N 1
ATOM 718 C CA . GLY A 1 95 ? 1.392 7.425 -19.113 1.00 92.69 95 GLY A CA 1
ATOM 719 C C . GLY A 1 95 ? 2.294 6.384 -19.778 1.00 92.69 95 GLY A C 1
ATOM 720 O O . GLY A 1 95 ? 3.214 6.781 -20.475 1.00 92.69 95 GLY A O 1
ATOM 721 N N . PHE A 1 96 ? 2.089 5.081 -19.573 1.00 94.75 96 PHE A N 1
ATOM 722 C CA . PHE A 1 96 ? 2.853 4.031 -20.263 1.00 94.75 96 PHE A CA 1
ATOM 723 C C . PHE A 1 96 ? 1.918 3.102 -21.025 1.00 94.75 96 PHE A C 1
ATOM 725 O O . PHE A 1 96 ? 0.838 2.779 -20.528 1.00 94.75 96 PHE A O 1
ATOM 732 N N . ALA A 1 97 ? 2.349 2.632 -22.197 1.00 94.44 97 ALA A N 1
ATOM 733 C CA . ALA A 1 97 ? 1.637 1.570 -22.896 1.00 94.44 97 ALA A CA 1
ATOM 734 C C . ALA A 1 97 ? 1.724 0.248 -22.110 1.00 94.44 97 ALA A C 1
ATOM 736 O O . ALA A 1 97 ? 2.679 0.017 -21.365 1.00 94.44 97 ALA A O 1
ATOM 737 N N . ASP A 1 98 ? 0.774 -0.667 -22.316 1.00 94.19 98 ASP A N 1
ATOM 738 C CA . ASP A 1 98 ? 0.694 -1.924 -21.552 1.00 94.19 98 ASP A CA 1
ATOM 739 C C . ASP A 1 98 ? 1.983 -2.759 -21.614 1.00 94.19 98 ASP A C 1
ATOM 741 O O . ASP A 1 98 ? 2.442 -3.292 -20.600 1.00 94.19 98 ASP A O 1
ATOM 745 N N . VAL A 1 99 ? 2.606 -2.840 -22.796 1.00 95.88 99 VAL A N 1
ATOM 746 C CA . VAL A 1 99 ? 3.871 -3.567 -22.997 1.00 95.88 99 VAL A CA 1
ATOM 747 C C . VAL A 1 99 ? 5.014 -2.916 -22.216 1.00 95.88 99 VAL A C 1
ATOM 749 O O . VAL A 1 99 ? 5.817 -3.612 -21.594 1.00 95.88 99 VAL A O 1
ATOM 752 N N . GLU A 1 100 ? 5.079 -1.587 -22.213 1.00 96.62 100 GLU A N 1
ATOM 753 C CA . GLU A 1 100 ? 6.104 -0.821 -21.504 1.00 96.62 100 GLU A CA 1
ATOM 754 C C . GLU A 1 100 ? 5.935 -0.929 -19.989 1.00 96.62 100 GLU A C 1
ATOM 756 O O . GLU A 1 100 ? 6.900 -1.203 -19.271 1.00 96.62 100 GLU A O 1
ATOM 761 N N . LEU A 1 101 ? 4.699 -0.793 -19.502 1.00 97.44 101 LEU A N 1
ATOM 762 C CA . LEU A 1 101 ? 4.371 -0.988 -18.097 1.00 97.44 101 LEU A CA 1
ATOM 763 C C . LEU A 1 101 ? 4.732 -2.411 -17.661 1.00 97.44 101 LEU A C 1
ATOM 765 O O . LEU A 1 101 ? 5.426 -2.591 -16.660 1.00 97.44 101 LEU A O 1
ATOM 769 N N . GLY A 1 102 ? 4.339 -3.426 -18.433 1.00 97.56 102 GLY A N 1
ATOM 770 C CA . GLY A 1 102 ? 4.713 -4.817 -18.180 1.00 97.56 102 GLY A CA 1
ATOM 771 C C . GLY A 1 102 ? 6.230 -5.008 -18.086 1.00 97.56 102 GLY A C 1
ATOM 772 O O . GLY A 1 102 ? 6.716 -5.637 -17.140 1.00 97.56 102 GLY A O 1
ATOM 773 N N . ALA A 1 103 ? 6.987 -4.408 -19.010 1.00 97.44 103 ALA A N 1
ATOM 774 C CA . ALA A 1 103 ? 8.447 -4.453 -19.011 1.00 97.44 103 ALA A CA 1
ATOM 775 C C . ALA A 1 103 ? 9.053 -3.799 -17.759 1.00 97.44 103 ALA A C 1
ATOM 777 O O . ALA A 1 103 ? 9.916 -4.404 -17.119 1.00 97.44 103 ALA A O 1
ATOM 778 N N . ILE A 1 104 ? 8.570 -2.617 -17.355 1.00 98.00 104 ILE A N 1
ATOM 779 C CA . ILE A 1 104 ? 9.012 -1.940 -16.125 1.00 98.00 104 ILE A CA 1
ATOM 780 C C . ILE A 1 104 ? 8.764 -2.832 -14.903 1.00 98.00 104 ILE A C 1
ATOM 782 O O . ILE A 1 104 ? 9.670 -3.051 -14.094 1.00 98.00 104 ILE A O 1
ATOM 786 N N . LEU A 1 105 ? 7.553 -3.378 -14.764 1.00 98.00 105 LEU A N 1
ATOM 787 C CA . LEU A 1 105 ? 7.167 -4.159 -13.587 1.00 98.00 105 LEU A CA 1
ATOM 788 C C . LEU A 1 105 ? 7.985 -5.445 -13.454 1.00 98.00 105 LEU A C 1
ATOM 790 O O . LEU A 1 105 ? 8.420 -5.781 -12.348 1.00 98.00 105 LEU A O 1
ATOM 794 N N . ILE A 1 106 ? 8.224 -6.154 -14.559 1.00 97.31 106 ILE A N 1
ATOM 795 C CA . ILE A 1 106 ? 9.049 -7.365 -14.552 1.00 97.31 106 ILE A CA 1
ATOM 796 C C . ILE A 1 106 ? 10.525 -7.030 -14.329 1.00 97.31 106 ILE A C 1
ATOM 798 O O . ILE A 1 106 ? 11.184 -7.721 -13.549 1.00 97.31 106 ILE A O 1
ATOM 802 N N . ALA A 1 107 ? 11.045 -5.958 -14.928 1.00 96.69 107 ALA A N 1
ATOM 803 C CA . ALA A 1 107 ? 12.431 -5.554 -14.722 1.00 96.69 107 ALA A CA 1
ATOM 804 C C . ALA A 1 107 ? 12.703 -5.169 -13.257 1.00 96.69 107 ALA A C 1
ATOM 806 O O . ALA A 1 107 ? 13.648 -5.689 -12.661 1.00 96.69 107 ALA A O 1
ATOM 807 N N . LEU A 1 108 ? 11.828 -4.372 -12.626 1.00 96.19 108 LEU A N 1
ATOM 808 C CA . LEU A 1 108 ? 11.900 -4.089 -11.184 1.00 96.19 108 LEU A CA 1
ATOM 809 C C . LEU A 1 108 ? 11.808 -5.371 -10.354 1.00 96.19 108 LEU A C 1
ATOM 811 O O . LEU A 1 108 ? 12.568 -5.547 -9.405 1.00 96.19 108 LEU A O 1
ATOM 815 N N . ARG A 1 109 ? 10.918 -6.300 -10.721 1.00 94.06 109 ARG A N 1
ATOM 816 C CA . ARG A 1 109 ? 10.746 -7.566 -9.999 1.00 94.06 109 ARG A CA 1
ATOM 817 C C . ARG A 1 109 ? 11.990 -8.457 -10.054 1.00 94.06 109 ARG A C 1
ATOM 819 O O . ARG A 1 109 ? 12.276 -9.136 -9.069 1.00 94.06 109 ARG A O 1
ATOM 826 N N . MET A 1 110 ? 12.691 -8.489 -11.186 1.00 93.12 110 MET A N 1
ATOM 827 C CA . MET A 1 110 ? 13.918 -9.276 -11.369 1.00 93.12 110 MET A CA 1
ATOM 828 C C . MET A 1 110 ? 15.134 -8.615 -10.718 1.00 93.12 110 MET A C 1
ATOM 830 O O . MET A 1 110 ? 15.947 -9.307 -10.109 1.00 93.12 110 MET A O 1
ATOM 834 N N . LYS A 1 111 ? 15.244 -7.287 -10.824 1.00 94.06 111 LYS A N 1
ATOM 835 C CA . LYS A 1 111 ? 16.321 -6.493 -10.216 1.00 94.06 111 LYS A CA 1
ATOM 836 C C . LYS A 1 111 ? 16.197 -6.410 -8.690 1.00 94.06 111 LYS A C 1
ATOM 838 O O . LYS A 1 111 ? 17.206 -6.421 -7.991 1.00 94.06 111 LYS A O 1
ATOM 843 N N . GLY A 1 112 ? 14.966 -6.320 -8.189 1.00 91.25 112 GLY A N 1
ATOM 844 C CA . GLY A 1 112 ? 14.650 -5.839 -6.846 1.00 91.25 112 GLY A CA 1
ATOM 845 C C . GLY A 1 112 ? 14.612 -4.310 -6.790 1.00 91.25 112 GLY A C 1
ATOM 846 O O . GLY A 1 112 ? 15.312 -3.626 -7.544 1.00 91.25 112 GLY A O 1
ATOM 847 N N . GLU A 1 113 ? 13.784 -3.760 -5.907 1.00 92.94 113 GLU A N 1
ATOM 848 C CA . GLU A 1 113 ? 13.636 -2.315 -5.738 1.00 92.94 113 GLU A CA 1
ATOM 849 C C . GLU A 1 113 ? 14.766 -1.709 -4.885 1.00 92.94 113 GLU A C 1
ATOM 851 O O . GLU A 1 113 ? 15.175 -2.272 -3.867 1.00 92.94 113 GLU A O 1
ATOM 856 N N . SER A 1 114 ? 15.274 -0.544 -5.293 1.00 92.94 114 SER A N 1
ATOM 857 C CA . SER A 1 114 ? 16.233 0.248 -4.514 1.00 92.94 114 SER A CA 1
ATOM 858 C C . SER A 1 114 ? 15.521 1.121 -3.472 1.00 92.94 114 SER A C 1
ATOM 860 O O . SER A 1 114 ? 14.316 1.363 -3.554 1.00 92.94 114 SER A O 1
ATOM 862 N N . LEU A 1 115 ? 16.268 1.641 -2.491 1.00 91.06 115 LEU A N 1
ATOM 863 C CA . LEU A 1 115 ? 15.704 2.572 -1.509 1.00 91.06 115 LEU A CA 1
ATOM 864 C C . LEU A 1 115 ? 15.190 3.859 -2.173 1.00 91.06 115 LEU A C 1
ATOM 866 O O . LEU A 1 115 ? 14.109 4.320 -1.825 1.00 91.06 115 LEU A O 1
ATOM 870 N N . ASP A 1 116 ? 15.931 4.412 -3.135 1.00 93.44 116 ASP A N 1
ATOM 871 C CA . ASP A 1 116 ? 15.522 5.628 -3.847 1.00 93.44 116 ASP A CA 1
ATOM 872 C C . ASP A 1 116 ? 14.258 5.397 -4.684 1.00 93.44 116 ASP A C 1
ATOM 874 O O . ASP A 1 116 ? 13.374 6.249 -4.692 1.00 93.44 116 ASP A O 1
ATOM 878 N N . GLU A 1 117 ? 14.125 4.223 -5.311 1.00 96.69 117 GLU A N 1
ATOM 879 C CA . GLU A 1 117 ? 12.917 3.835 -6.048 1.00 96.69 117 GLU A CA 1
ATOM 880 C C . GLU A 1 117 ? 11.704 3.719 -5.119 1.00 96.69 117 GLU A C 1
ATOM 882 O O . GLU A 1 117 ? 10.643 4.262 -5.420 1.00 96.69 117 GLU A O 1
ATOM 887 N N . ILE A 1 118 ? 11.850 3.049 -3.972 1.00 96.06 118 ILE A N 1
ATOM 888 C CA . ILE A 1 118 ? 10.749 2.908 -3.012 1.00 96.06 118 ILE A CA 1
ATOM 889 C C . ILE A 1 118 ? 10.353 4.259 -2.413 1.00 96.06 118 ILE A C 1
ATOM 891 O O . ILE A 1 118 ? 9.161 4.553 -2.344 1.00 96.06 118 ILE A O 1
ATOM 895 N N . ARG A 1 119 ? 11.323 5.097 -2.027 1.00 95.19 119 ARG A N 1
ATOM 896 C CA . ARG A 1 119 ? 11.064 6.450 -1.507 1.00 95.19 119 ARG A CA 1
ATOM 897 C C . ARG A 1 119 ? 10.313 7.298 -2.526 1.00 95.19 119 ARG A C 1
ATOM 899 O O . ARG A 1 119 ? 9.265 7.841 -2.200 1.00 95.19 119 ARG A O 1
ATOM 906 N N . ALA A 1 120 ? 10.796 7.338 -3.767 1.00 97.00 120 ALA A N 1
ATOM 907 C CA . ALA A 1 120 ? 10.134 8.061 -4.847 1.00 97.00 120 ALA A CA 1
ATOM 908 C C . ALA A 1 120 ? 8.707 7.550 -5.092 1.00 97.00 120 ALA A C 1
ATOM 910 O O . ALA A 1 120 ? 7.777 8.344 -5.204 1.00 97.00 120 ALA A O 1
ATOM 911 N N . GLY A 1 121 ? 8.509 6.229 -5.125 1.00 97.00 121 GLY A N 1
ATOM 912 C CA . GLY A 1 121 ? 7.185 5.639 -5.313 1.00 97.00 121 GLY A CA 1
ATOM 913 C C . GLY A 1 121 ? 6.207 5.986 -4.189 1.00 97.00 121 GLY A C 1
ATOM 914 O O . GLY A 1 121 ? 5.042 6.265 -4.467 1.00 97.00 121 GLY A O 1
ATOM 915 N N . VAL A 1 122 ? 6.667 6.010 -2.932 1.00 95.81 122 VAL A N 1
ATOM 916 C CA . VAL A 1 122 ? 5.852 6.451 -1.788 1.00 95.81 122 VAL A CA 1
ATOM 917 C C . VAL A 1 122 ? 5.542 7.942 -1.888 1.00 95.81 122 VAL A C 1
ATOM 919 O O . VAL A 1 122 ? 4.379 8.311 -1.763 1.00 95.81 122 VAL A O 1
ATOM 922 N N . ASP A 1 123 ? 6.533 8.790 -2.159 1.00 96.00 123 ASP A N 1
ATOM 923 C CA . ASP A 1 123 ? 6.346 10.245 -2.238 1.00 96.00 123 ASP A CA 1
ATOM 924 C C . ASP A 1 123 ? 5.398 10.660 -3.374 1.00 96.00 123 ASP A C 1
ATOM 926 O O . ASP A 1 123 ? 4.639 11.618 -3.223 1.00 96.00 123 ASP A O 1
ATOM 930 N N . VAL A 1 124 ? 5.388 9.918 -4.486 1.00 96.81 124 VAL A N 1
ATOM 931 C CA . VAL A 1 124 ? 4.433 10.123 -5.586 1.00 96.81 124 VAL A CA 1
ATOM 932 C C . VAL A 1 124 ? 3.040 9.599 -5.233 1.00 96.81 124 VAL A C 1
ATOM 934 O O . VAL A 1 124 ? 2.044 10.241 -5.559 1.00 96.81 124 VAL A O 1
ATOM 937 N N . LEU A 1 125 ? 2.938 8.433 -4.587 1.00 95.44 125 LEU A N 1
ATOM 938 C CA . LEU A 1 125 ? 1.649 7.777 -4.352 1.00 95.44 125 LEU A CA 1
ATOM 939 C C . LEU A 1 125 ? 0.896 8.340 -3.140 1.00 95.44 125 LEU A C 1
ATOM 941 O O . LEU A 1 125 ? -0.322 8.483 -3.196 1.00 95.44 125 LEU A O 1
ATOM 945 N N . GLU A 1 126 ? 1.589 8.671 -2.051 1.00 94.44 126 GLU A N 1
ATOM 946 C CA . GLU A 1 126 ? 1.005 9.114 -0.775 1.00 94.44 126 GLU A CA 1
ATOM 947 C C . GLU A 1 126 ? 0.104 10.368 -0.891 1.00 94.44 126 GLU A C 1
ATOM 949 O O . GLU A 1 126 ? -0.902 10.454 -0.183 1.00 94.44 126 GLU A O 1
ATOM 954 N N . PRO A 1 127 ? 0.372 11.359 -1.762 1.00 93.94 127 PRO A N 1
ATOM 955 C CA . PRO A 1 127 ? -0.557 12.467 -2.000 1.00 93.94 127 PRO A CA 1
ATOM 956 C C . PRO A 1 127 ? -1.830 12.062 -2.759 1.00 93.94 127 PRO A C 1
ATOM 958 O O . PRO A 1 127 ? -2.817 12.793 -2.711 1.00 93.94 127 PRO A O 1
ATOM 961 N N . LEU A 1 128 ? -1.813 10.925 -3.463 1.00 93.75 128 LEU A N 1
ATOM 962 C CA . LEU A 1 128 ? -2.889 10.462 -4.349 1.00 93.75 128 LEU A CA 1
ATOM 963 C C . LEU A 1 128 ? -3.879 9.509 -3.664 1.00 93.75 128 LEU A C 1
ATOM 965 O 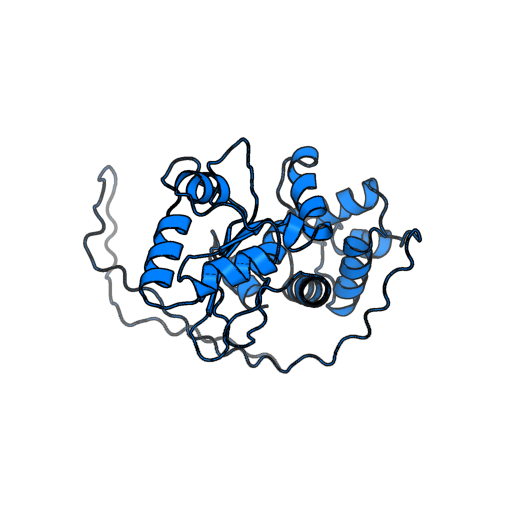O . LEU A 1 128 ? -4.838 9.072 -4.303 1.00 93.75 128 LEU A O 1
ATOM 969 N N . ILE A 1 129 ? -3.644 9.146 -2.400 1.00 96.00 129 ILE A N 1
ATOM 970 C CA . ILE A 1 129 ? -4.510 8.221 -1.663 1.00 96.00 129 ILE A CA 1
ATOM 971 C C . ILE A 1 129 ? -5.615 8.952 -0.900 1.00 96.00 129 ILE A C 1
ATOM 973 O O . ILE A 1 129 ? -5.435 10.063 -0.396 1.00 96.00 129 ILE A O 1
ATOM 977 N N . ALA A 1 130 ? -6.747 8.277 -0.740 1.00 96.25 130 ALA A N 1
ATOM 978 C CA . ALA A 1 130 ? -7.780 8.682 0.196 1.00 96.25 130 ALA A CA 1
ATOM 979 C C . ALA A 1 130 ? -7.279 8.553 1.647 1.00 96.25 130 ALA A C 1
ATOM 981 O O . ALA A 1 130 ? -6.559 7.614 1.995 1.00 96.25 130 ALA A O 1
ATOM 982 N N . ARG A 1 131 ? -7.689 9.488 2.511 1.00 95.94 131 ARG A N 1
ATOM 983 C CA . ARG A 1 131 ? -7.362 9.477 3.944 1.00 95.94 131 ARG A CA 1
ATOM 984 C C . ARG A 1 131 ? -8.621 9.331 4.779 1.00 95.94 131 ARG A C 1
ATOM 986 O O . ARG A 1 131 ? -9.611 10.015 4.533 1.00 95.94 131 ARG A O 1
ATOM 993 N N . VAL A 1 132 ? -8.557 8.459 5.777 1.00 96.00 132 VAL A N 1
ATOM 994 C CA . VAL A 1 132 ? -9.597 8.308 6.794 1.00 96.00 132 VAL A CA 1
ATOM 995 C C . VAL A 1 132 ? -9.366 9.356 7.886 1.00 96.00 132 VAL A C 1
ATOM 997 O O . VAL A 1 132 ? -8.269 9.387 8.460 1.00 96.00 132 VAL A O 1
ATOM 1000 N N . PRO A 1 133 ? -10.352 10.223 8.172 1.00 95.94 133 PRO A N 1
ATOM 1001 C CA . PRO A 1 133 ? -10.303 11.099 9.332 1.00 95.94 133 PRO A CA 1
ATOM 1002 C C . PRO A 1 133 ? -10.181 10.299 10.631 1.00 95.94 133 PRO A C 1
ATOM 1004 O O . PRO A 1 133 ? -10.875 9.305 10.834 1.00 95.94 133 PRO A O 1
ATOM 1007 N N . VAL A 1 134 ? -9.270 10.729 11.499 1.00 96.31 134 VAL A N 1
ATOM 1008 C CA . VAL A 1 134 ? -9.027 10.152 12.826 1.00 96.31 134 VAL A CA 1
ATOM 1009 C C . VAL A 1 134 ? -8.767 11.273 13.829 1.00 96.31 134 VAL A C 1
ATOM 1011 O O . VAL A 1 134 ? -8.248 12.329 13.462 1.00 96.31 134 VAL A O 1
ATOM 1014 N N . ASP A 1 135 ? -9.087 11.035 15.097 1.00 95.19 135 ASP A N 1
ATOM 1015 C CA . ASP A 1 135 ? -8.816 11.967 16.192 1.00 95.19 135 ASP A CA 1
ATOM 1016 C C . ASP A 1 135 ? -7.302 12.021 16.493 1.00 95.19 135 ASP A C 1
ATOM 1018 O O . ASP A 1 135 ? -6.727 11.009 16.903 1.00 95.19 135 ASP A O 1
ATOM 1022 N N . PRO A 1 136 ? -6.615 13.164 16.321 1.00 90.12 136 PRO A N 1
ATOM 1023 C CA . PRO A 1 136 ? -5.186 13.267 16.611 1.00 90.12 136 PRO A CA 1
ATOM 1024 C C . PRO A 1 136 ? -4.849 13.127 18.107 1.00 90.12 136 PRO A C 1
ATOM 1026 O O . PRO A 1 136 ? -3.689 12.876 18.434 1.00 90.12 136 PRO A O 1
ATOM 1029 N N . GLY A 1 137 ? -5.826 13.272 19.010 1.00 92.88 137 GLY A N 1
ATOM 1030 C CA . GLY A 1 137 ? -5.659 13.114 20.457 1.00 92.88 137 GLY A CA 1
ATOM 1031 C C . GLY A 1 137 ? -5.594 11.660 20.933 1.00 92.88 137 GLY A C 1
ATOM 1032 O O . GLY A 1 137 ? -5.257 11.407 22.090 1.00 92.88 137 GLY A O 1
ATOM 1033 N N . ARG A 1 138 ? -5.883 10.690 20.057 1.00 94.38 138 ARG A N 1
ATOM 1034 C CA . ARG A 1 138 ? -5.875 9.255 20.373 1.00 94.38 138 ARG A CA 1
ATOM 1035 C C . ARG A 1 138 ? -4.806 8.517 19.563 1.00 94.38 138 ARG A C 1
ATOM 1037 O O . ARG A 1 138 ? -4.543 8.888 18.420 1.00 94.38 138 ARG A O 1
ATOM 1044 N N . PRO A 1 139 ? -4.215 7.430 20.093 1.00 96.81 139 PRO A N 1
ATOM 1045 C CA . PRO A 1 139 ? -3.294 6.600 19.324 1.00 96.81 139 PRO A CA 1
ATOM 1046 C C . PRO A 1 139 ? -3.948 6.077 18.040 1.00 96.81 139 PRO A C 1
ATOM 1048 O O . PRO A 1 139 ? -5.091 5.619 18.067 1.00 96.81 139 PRO A O 1
ATOM 1051 N N . VAL A 1 140 ? -3.210 6.114 16.928 1.00 97.56 140 VAL A N 1
ATOM 1052 C CA . VAL A 1 140 ? -3.671 5.638 15.616 1.00 97.56 140 VAL A CA 1
ATOM 1053 C C . VAL A 1 140 ? -2.727 4.560 15.106 1.00 97.56 140 VAL A C 1
ATOM 1055 O O . VAL A 1 140 ? -1.507 4.753 15.101 1.00 97.56 140 VAL A O 1
ATOM 1058 N N . VAL A 1 141 ? -3.287 3.444 14.642 1.00 97.75 141 VAL A N 1
ATOM 1059 C CA . VAL A 1 141 ? -2.543 2.358 14.000 1.00 97.75 141 VAL A CA 1
ATOM 1060 C C . VAL A 1 141 ? -3.106 2.087 12.607 1.00 97.75 141 VAL A C 1
ATOM 1062 O O . VAL A 1 141 ? -4.300 1.848 12.441 1.00 97.75 141 VAL A O 1
ATOM 1065 N N . SER A 1 142 ? -2.223 2.070 11.610 1.00 96.88 142 SER A N 1
ATOM 1066 C CA . SER A 1 142 ? -2.516 1.594 10.257 1.00 96.88 142 SER A CA 1
ATOM 1067 C C . SER A 1 142 ? -1.934 0.197 10.043 1.00 96.88 142 SER A C 1
ATOM 1069 O O . SER A 1 142 ? -0.756 -0.039 10.336 1.00 96.88 142 SER A O 1
ATOM 1071 N N . ILE A 1 143 ? -2.741 -0.723 9.510 1.00 97.25 143 ILE A N 1
ATOM 1072 C CA . ILE A 1 143 ? -2.357 -2.114 9.245 1.00 97.25 143 ILE A CA 1
ATOM 1073 C C . ILE A 1 143 ? -2.572 -2.448 7.755 1.00 97.25 143 ILE A C 1
ATOM 1075 O O . ILE A 1 143 ? -3.690 -2.786 7.352 1.00 97.25 143 ILE A O 1
ATOM 1079 N N . PRO A 1 144 ? -1.522 -2.413 6.913 1.00 96.19 144 PRO A N 1
ATOM 1080 C CA . PRO A 1 144 ? -1.598 -2.901 5.539 1.00 96.19 144 PRO A CA 1
ATOM 1081 C C . PRO A 1 144 ? -1.814 -4.420 5.464 1.00 96.19 144 PRO A C 1
ATOM 1083 O O . PRO A 1 144 ? -1.045 -5.212 6.013 1.00 96.19 144 PRO A O 1
ATOM 1086 N N . SER A 1 145 ? -2.807 -4.846 4.686 1.00 95.38 145 SER A N 1
ATOM 1087 C CA . SER A 1 145 ? -3.236 -6.238 4.532 1.00 95.38 145 SER A CA 1
ATOM 1088 C C . SER A 1 145 ? -3.491 -6.615 3.064 1.00 95.38 145 SER A C 1
ATOM 1090 O O . SER A 1 145 ? -4.610 -6.822 2.612 1.00 95.38 145 SER A O 1
ATOM 1092 N N . TYR A 1 146 ? -2.408 -6.710 2.290 1.00 94.25 146 TYR A N 1
ATOM 1093 C CA . TYR A 1 146 ? -2.431 -7.010 0.841 1.00 94.25 146 TYR A CA 1
ATOM 1094 C C . TYR A 1 146 ? -2.086 -8.467 0.505 1.00 94.25 146 TYR A C 1
ATOM 1096 O O . TYR A 1 146 ? -1.749 -8.825 -0.624 1.00 94.25 146 TYR A O 1
ATOM 1104 N N . ASN A 1 147 ? -2.105 -9.308 1.529 1.00 85.88 147 ASN A N 1
ATOM 1105 C CA . ASN A 1 147 ? -2.035 -10.753 1.416 1.00 85.88 147 ASN A CA 1
ATOM 1106 C C . ASN A 1 147 ? -3.274 -11.327 2.119 1.00 85.88 147 ASN A C 1
ATOM 1108 O O . ASN A 1 147 ? -4.164 -10.602 2.546 1.00 85.88 147 ASN A O 1
ATOM 1112 N N . GLY A 1 148 ? -3.273 -12.635 2.312 1.00 82.38 148 GLY A N 1
ATOM 1113 C CA . GLY A 1 148 ? -4.205 -13.334 3.183 1.00 82.38 148 GLY A CA 1
ATOM 1114 C C . GLY A 1 148 ? -3.569 -14.591 3.767 1.00 82.38 148 GLY A C 1
ATOM 1115 O O . GLY A 1 148 ? -2.381 -14.877 3.541 1.00 82.38 148 GLY A O 1
ATOM 1116 N N . ALA A 1 149 ? -4.372 -15.353 4.492 1.00 83.94 149 ALA A N 1
ATOM 1117 C CA . ALA A 1 149 ? -4.027 -16.680 4.977 1.00 83.94 149 ALA A CA 1
ATOM 1118 C C . ALA A 1 149 ? -4.046 -17.705 3.840 1.00 83.94 149 ALA A C 1
ATOM 1120 O O . A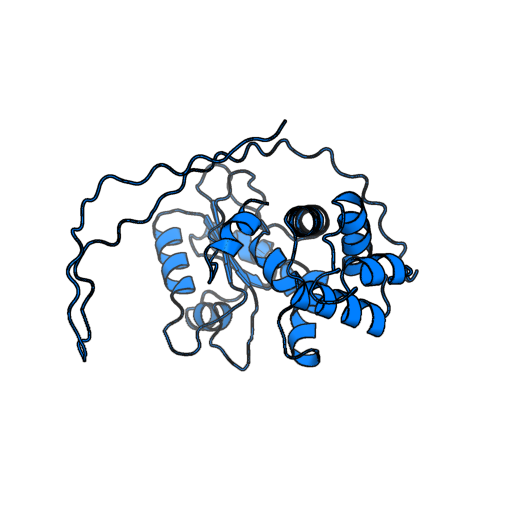LA A 1 149 ? -4.922 -17.663 2.988 1.00 83.94 149 ALA A O 1
ATOM 1121 N N . ARG A 1 150 ? -3.099 -18.648 3.841 1.00 86.38 150 ARG A N 1
ATOM 1122 C CA . ARG A 1 150 ? -3.136 -19.817 2.939 1.00 86.38 150 ARG A CA 1
ATOM 1123 C C . ARG A 1 150 ? -3.234 -21.125 3.721 1.00 86.38 150 ARG A C 1
ATOM 1125 O O . ARG A 1 150 ? -4.127 -21.914 3.472 1.00 86.38 150 ARG A O 1
ATOM 1132 N N . ASN A 1 151 ? -2.322 -21.320 4.678 1.00 87.00 151 ASN A N 1
ATOM 1133 C CA . ASN A 1 151 ? -2.185 -22.570 5.441 1.00 87.00 151 ASN A CA 1
ATOM 1134 C C . ASN A 1 151 ? -2.330 -22.371 6.963 1.00 87.00 151 ASN A C 1
ATOM 1136 O O . ASN A 1 151 ? -2.075 -23.290 7.734 1.00 87.00 151 ASN A O 1
ATOM 1140 N N . THR A 1 152 ? -2.654 -21.160 7.411 1.00 90.00 152 THR A N 1
ATOM 1141 C CA . THR A 1 152 ? -2.769 -20.774 8.827 1.00 90.00 152 THR A CA 1
ATOM 1142 C C . THR A 1 152 ? -3.909 -19.780 8.973 1.00 90.00 152 THR A C 1
ATOM 1144 O O . THR A 1 152 ? -4.268 -19.144 7.989 1.00 90.00 152 THR A O 1
ATOM 1147 N N . ALA A 1 153 ? -4.437 -19.583 10.182 1.00 93.19 153 ALA A N 1
ATOM 1148 C CA . ALA A 1 153 ? -5.415 -18.525 10.425 1.00 93.19 153 ALA A CA 1
ATOM 1149 C C . ALA A 1 153 ? -4.819 -17.136 10.129 1.00 93.19 153 ALA A C 1
ATOM 1151 O O . ALA A 1 153 ? -3.649 -16.871 10.422 1.00 93.19 153 ALA A O 1
ATOM 1152 N N . ASN A 1 154 ? -5.624 -16.246 9.549 1.00 94.88 154 ASN A N 1
ATOM 1153 C CA . ASN A 1 154 ? -5.273 -14.838 9.405 1.00 94.88 154 ASN A CA 1
ATOM 1154 C C . ASN A 1 154 ? -5.633 -14.110 10.707 1.00 94.88 154 ASN A C 1
ATOM 1156 O O . ASN A 1 154 ? -6.807 -13.966 11.030 1.00 94.88 154 ASN A O 1
ATOM 1160 N N . LEU A 1 155 ? -4.618 -13.669 11.451 1.00 95.75 155 LEU A N 1
ATOM 1161 C CA . LEU A 1 155 ? -4.785 -13.056 12.774 1.00 95.75 155 LEU A CA 1
ATOM 1162 C C . LEU A 1 155 ? -4.922 -11.526 12.732 1.00 95.75 155 LEU A C 1
ATOM 1164 O O . LEU A 1 155 ? -5.053 -10.903 13.782 1.00 95.75 155 LEU A O 1
ATOM 1168 N N . VAL A 1 156 ? -4.891 -10.909 11.545 1.00 96.56 156 VAL A N 1
ATOM 1169 C CA . VAL A 1 156 ? -5.022 -9.449 11.406 1.00 96.56 156 VAL A CA 1
ATOM 1170 C C . VAL A 1 156 ? -6.361 -8.924 11.951 1.00 96.56 156 VAL A C 1
ATOM 1172 O O . VAL A 1 156 ? -6.310 -7.960 12.712 1.00 96.56 156 VAL A O 1
ATOM 1175 N N . PRO A 1 157 ? -7.531 -9.536 11.659 1.00 96.94 157 PRO A N 1
ATOM 1176 C CA . PRO A 1 157 ? -8.807 -9.091 12.230 1.00 96.94 157 PRO A CA 1
ATOM 1177 C C . PRO A 1 157 ? -8.819 -9.125 13.762 1.00 96.94 157 PRO A C 1
ATOM 1179 O O . PRO A 1 157 ? -9.238 -8.162 14.396 1.00 96.94 157 PRO A O 1
ATOM 1182 N N . LEU A 1 158 ? -8.289 -10.202 14.357 1.00 97.31 158 LEU A N 1
ATOM 1183 C CA . LEU A 1 158 ? -8.179 -10.343 15.810 1.00 97.31 158 LEU A CA 1
ATOM 1184 C C . LEU A 1 158 ? -7.305 -9.236 16.411 1.00 97.31 158 LEU A C 1
ATOM 1186 O O . LEU A 1 158 ? -7.706 -8.590 17.372 1.00 97.31 158 LEU A O 1
ATOM 1190 N N . LEU A 1 159 ? -6.126 -8.992 15.829 1.00 97.75 159 LEU A N 1
ATOM 1191 C CA . LEU A 1 159 ? -5.237 -7.915 16.265 1.00 97.75 159 LEU A CA 1
ATOM 1192 C C . LEU A 1 159 ? -5.918 -6.543 16.173 1.00 97.75 159 LEU A C 1
ATOM 1194 O O . LEU A 1 159 ? -5.779 -5.736 17.088 1.00 97.75 159 LEU A O 1
ATOM 1198 N N . ALA A 1 160 ? -6.639 -6.282 15.082 1.00 97.81 160 ALA A N 1
ATOM 1199 C CA . ALA A 1 160 ? -7.331 -5.016 14.878 1.00 97.81 160 ALA A CA 1
ATOM 1200 C C . ALA A 1 160 ? -8.411 -4.777 15.944 1.00 97.81 160 ALA A C 1
ATOM 1202 O O . ALA A 1 160 ? -8.463 -3.685 16.501 1.00 97.81 160 ALA A O 1
ATOM 1203 N N . CYS A 1 161 ? -9.205 -5.800 16.275 1.00 98.12 161 CYS A N 1
ATOM 1204 C CA . CYS A 1 161 ? -10.219 -5.708 17.329 1.00 98.12 161 CYS A CA 1
ATOM 1205 C C . CYS A 1 161 ? -9.580 -5.482 18.704 1.00 98.12 161 CYS A C 1
ATOM 1207 O O . CYS A 1 161 ? -9.951 -4.544 19.392 1.00 98.12 161 CYS A O 1
ATOM 1209 N N . LEU A 1 162 ? -8.543 -6.250 19.064 1.00 98.44 162 LEU A N 1
ATOM 1210 C CA . LEU A 1 162 ? -7.856 -6.092 20.354 1.00 98.44 162 LEU A CA 1
ATOM 1211 C C . LEU A 1 162 ? -7.237 -4.697 20.541 1.00 98.44 162 LEU A C 1
ATOM 1213 O O . LEU A 1 162 ? -7.197 -4.175 21.653 1.00 98.44 162 LEU A O 1
ATOM 1217 N N . LEU A 1 163 ? -6.724 -4.092 19.466 1.00 98.25 163 LEU A N 1
ATOM 1218 C CA . LEU A 1 163 ? -6.227 -2.715 19.496 1.00 98.25 163 LEU A CA 1
ATOM 1219 C C . LEU A 1 163 ? -7.372 -1.707 19.667 1.00 98.25 163 LEU A C 1
ATOM 1221 O O . LEU A 1 163 ? -7.232 -0.761 20.443 1.00 98.25 163 LEU A O 1
ATOM 1225 N N . ALA A 1 164 ? -8.486 -1.916 18.966 1.00 97.75 164 ALA A N 1
ATOM 1226 C CA . ALA A 1 164 ? -9.666 -1.066 19.063 1.00 97.75 164 ALA A CA 1
ATOM 1227 C C . ALA A 1 164 ? -10.290 -1.109 20.472 1.00 97.75 164 ALA A C 1
ATOM 1229 O O . ALA A 1 164 ? -10.522 -0.054 21.062 1.00 97.75 164 ALA A O 1
ATOM 1230 N N . ASP A 1 165 ? -10.402 -2.302 21.067 1.00 97.69 165 ASP A N 1
ATOM 1231 C CA . ASP A 1 165 ? -10.831 -2.519 22.459 1.00 97.69 165 ASP A CA 1
ATOM 1232 C C . ASP A 1 165 ? -9.915 -1.806 23.469 1.00 97.69 165 ASP A C 1
ATOM 1234 O O . ASP A 1 165 ? -10.359 -1.345 24.520 1.00 97.69 165 ASP A O 1
ATOM 1238 N N . ALA A 1 166 ? -8.625 -1.663 23.144 1.00 97.94 166 ALA A N 1
ATOM 1239 C CA . ALA A 1 166 ? -7.655 -0.901 23.933 1.00 97.94 166 ALA A CA 1
ATOM 1240 C C . ALA A 1 166 ? -7.722 0.625 23.694 1.00 97.94 166 ALA A C 1
ATOM 1242 O O . ALA A 1 166 ? -6.862 1.367 24.174 1.00 97.94 166 ALA A O 1
ATOM 1243 N N . GLY A 1 167 ? -8.714 1.111 22.943 1.00 96.94 167 GLY A N 1
ATOM 1244 C CA . GLY A 1 167 ? -8.952 2.529 22.669 1.00 96.94 167 GLY A CA 1
ATOM 1245 C C . GLY A 1 167 ? -8.153 3.111 21.498 1.00 96.94 167 GLY A C 1
ATOM 1246 O O . GLY A 1 167 ? -8.259 4.316 21.236 1.00 96.94 167 GLY A O 1
ATOM 1247 N N . VAL A 1 168 ? -7.384 2.291 20.773 1.00 98.19 168 VAL A N 1
ATOM 1248 C CA . VAL A 1 168 ? -6.601 2.707 19.597 1.00 98.19 168 VAL A CA 1
ATOM 1249 C C . VAL A 1 168 ? -7.514 2.848 18.381 1.00 98.19 168 VAL A C 1
ATOM 1251 O O . VAL A 1 168 ? -8.359 2.000 18.120 1.00 98.19 168 VAL A O 1
ATOM 1254 N N . GLN A 1 169 ? -7.324 3.896 17.585 1.00 97.94 169 GLN A N 1
ATOM 1255 C CA . GLN A 1 169 ? -8.012 4.041 16.302 1.00 97.94 169 GLN A CA 1
ATOM 1256 C C . GLN A 1 169 ? -7.302 3.194 15.247 1.00 97.94 169 GLN A C 1
ATOM 1258 O O . GLN A 1 169 ? -6.139 3.452 14.924 1.00 97.94 169 GLN A O 1
ATOM 1263 N N . VAL A 1 170 ? -7.981 2.176 14.716 1.00 97.75 170 VAL A N 1
ATOM 1264 C CA . VAL A 1 170 ? -7.367 1.199 13.809 1.00 97.75 170 VAL A CA 1
ATOM 1265 C C . VAL A 1 170 ? -7.932 1.330 12.402 1.00 97.75 170 VAL A C 1
ATOM 1267 O O . VAL A 1 170 ? -9.130 1.161 12.183 1.00 97.75 170 VAL A O 1
ATOM 1270 N N . VAL A 1 171 ? -7.040 1.555 11.437 1.00 97.31 171 VAL A N 1
ATOM 1271 C CA . VAL A 1 171 ? -7.348 1.482 10.005 1.00 97.31 171 VAL A CA 1
ATOM 1272 C C . VAL A 1 171 ? -6.601 0.305 9.400 1.00 97.31 171 VAL A C 1
ATOM 1274 O O . VAL A 1 171 ? -5.380 0.322 9.247 1.00 97.31 171 VAL A O 1
ATOM 1277 N N . VAL A 1 172 ? -7.336 -0.730 9.024 1.00 97.38 172 VAL A N 1
ATOM 1278 C CA . VAL A 1 172 ? -6.828 -1.822 8.198 1.00 97.38 172 VAL A CA 1
ATOM 1279 C C . VAL A 1 172 ? -7.079 -1.458 6.742 1.00 97.38 172 VAL A C 1
ATOM 1281 O O . VAL A 1 172 ? -8.167 -1.006 6.402 1.00 97.38 172 VAL A O 1
ATOM 1284 N N . HIS A 1 173 ? -6.108 -1.660 5.858 1.00 96.62 173 HIS A N 1
ATOM 1285 C CA . HIS A 1 173 ? -6.300 -1.379 4.435 1.00 96.62 173 HIS A CA 1
ATOM 1286 C C . HIS A 1 173 ? -5.706 -2.474 3.562 1.00 96.62 173 HIS A C 1
ATOM 1288 O O . HIS A 1 173 ? -4.631 -2.991 3.863 1.00 96.62 173 HIS A O 1
ATOM 1294 N N . GLY A 1 174 ? -6.391 -2.871 2.491 1.00 95.81 174 GLY A N 1
ATOM 1295 C CA . GLY A 1 174 ? -5.976 -4.076 1.778 1.00 95.81 174 GLY A CA 1
ATOM 1296 C C . GLY A 1 174 ? -6.830 -4.497 0.595 1.00 95.81 174 GLY A C 1
ATOM 1297 O O . GLY A 1 174 ? -7.733 -3.787 0.156 1.00 95.81 174 GLY A O 1
ATOM 1298 N N . VAL A 1 175 ? -6.526 -5.689 0.082 1.00 95.19 175 VAL A N 1
ATOM 1299 C CA . VAL A 1 175 ? -7.330 -6.345 -0.959 1.00 95.19 175 VAL A CA 1
ATOM 1300 C C . VAL A 1 175 ? -8.597 -6.939 -0.351 1.00 95.19 175 VAL A C 1
ATOM 1302 O O . VAL A 1 175 ? -8.579 -7.421 0.782 1.00 95.19 175 VAL A O 1
ATOM 1305 N N . THR A 1 176 ? -9.692 -6.919 -1.106 1.00 94.06 176 THR A N 1
ATOM 1306 C CA . THR A 1 176 ? -10.970 -7.504 -0.676 1.00 94.06 176 THR A CA 1
ATOM 1307 C C . THR A 1 176 ? -11.089 -8.979 -1.035 1.00 94.06 176 THR A C 1
ATOM 1309 O O . THR A 1 176 ? -11.721 -9.731 -0.302 1.00 94.06 176 THR A O 1
ATOM 1312 N N . SER A 1 177 ? -10.432 -9.415 -2.111 1.00 90.81 177 SER A N 1
ATOM 1313 C CA . SER A 1 177 ? -10.447 -10.805 -2.567 1.00 90.81 177 SER A CA 1
ATOM 1314 C C . SER A 1 177 ? -9.058 -11.280 -2.995 1.00 90.81 177 SER A C 1
ATOM 1316 O O . SER A 1 177 ? -8.212 -10.506 -3.448 1.00 90.81 177 SER A O 1
ATOM 1318 N N . ASP A 1 178 ? -8.809 -12.574 -2.812 1.00 92.00 178 ASP A N 1
ATOM 1319 C CA . ASP A 1 178 ? -7.645 -13.280 -3.339 1.00 92.00 178 ASP A CA 1
ATOM 1320 C C . ASP A 1 178 ? -8.037 -14.756 -3.537 1.00 92.00 178 ASP A C 1
ATOM 1322 O O . ASP A 1 178 ? -8.191 -15.472 -2.552 1.00 92.00 178 ASP A O 1
ATOM 1326 N N . PRO A 1 179 ? -8.161 -15.276 -4.772 1.00 89.94 179 PRO A N 1
ATOM 1327 C CA . PRO A 1 179 ? -8.605 -16.651 -5.025 1.00 89.94 179 PRO A CA 1
ATOM 1328 C C . PRO A 1 179 ? -7.717 -17.729 -4.390 1.00 89.94 179 PRO A C 1
ATOM 1330 O O . PRO A 1 179 ? -8.077 -18.903 -4.374 1.00 89.94 179 PRO A O 1
ATOM 1333 N N . ARG A 1 180 ? -6.523 -17.374 -3.901 1.00 90.06 180 ARG A N 1
ATOM 1334 C CA . ARG A 1 180 ? -5.580 -18.315 -3.286 1.00 90.06 180 ARG A CA 1
ATOM 1335 C C . ARG A 1 180 ? -5.516 -18.188 -1.767 1.00 90.06 180 ARG A C 1
ATOM 1337 O O . ARG A 1 180 ? -4.702 -18.894 -1.160 1.00 90.06 180 ARG A O 1
ATOM 1344 N N . ARG A 1 181 ? -6.247 -17.246 -1.160 1.00 92.25 181 ARG A N 1
ATOM 1345 C CA . ARG A 1 181 ? -6.081 -16.883 0.251 1.00 92.25 181 ARG A CA 1
ATOM 1346 C C . ARG A 1 181 ? -7.366 -16.357 0.876 1.00 92.25 181 ARG A C 1
ATOM 1348 O O . ARG A 1 181 ? -8.032 -15.532 0.279 1.00 92.25 181 ARG A O 1
ATOM 1355 N N . THR A 1 182 ? -7.600 -16.693 2.140 1.00 95.00 182 THR A N 1
ATOM 1356 C CA . THR A 1 182 ? -8.615 -15.999 2.942 1.00 95.00 182 THR A CA 1
ATOM 1357 C C . THR A 1 182 ? -8.104 -14.610 3.314 1.00 95.00 182 THR A C 1
ATOM 1359 O O . THR A 1 182 ? -7.079 -14.481 4.004 1.00 95.00 182 THR A O 1
ATOM 1362 N N . THR A 1 183 ? -8.773 -13.566 2.836 1.00 95.75 183 THR A N 1
ATOM 1363 C CA . THR A 1 183 ? -8.363 -12.174 3.048 1.00 95.75 183 THR A CA 1
ATOM 1364 C C . THR A 1 183 ? -8.803 -11.661 4.416 1.00 95.75 183 THR A C 1
ATOM 1366 O O . THR A 1 183 ? -9.636 -12.242 5.110 1.00 95.75 183 THR A O 1
ATOM 1369 N N . THR A 1 184 ? -8.206 -10.551 4.845 1.00 96.31 184 THR A N 1
ATOM 1370 C CA . THR A 1 184 ? -8.643 -9.849 6.061 1.00 96.31 184 THR A CA 1
ATOM 1371 C C . THR A 1 184 ? -10.038 -9.254 5.885 1.00 96.31 184 THR A C 1
ATOM 1373 O O . THR A 1 184 ? -10.817 -9.271 6.832 1.00 96.31 184 THR A O 1
ATOM 1376 N N . ALA A 1 185 ? -10.366 -8.793 4.673 1.00 95.75 185 ALA A N 1
ATOM 1377 C CA . ALA A 1 185 ? -11.675 -8.241 4.347 1.00 95.75 185 ALA A CA 1
ATOM 1378 C C . ALA A 1 185 ? -12.792 -9.277 4.520 1.00 95.75 185 ALA A C 1
ATOM 1380 O O . ALA A 1 185 ? -13.788 -8.983 5.170 1.00 95.75 185 ALA A O 1
ATOM 1381 N N . GLU A 1 186 ? -12.599 -10.494 3.999 1.00 95.19 186 GLU A N 1
ATOM 1382 C CA . GLU A 1 186 ? -13.576 -11.588 4.102 1.00 95.19 186 GLU A CA 1
ATOM 1383 C C . GLU A 1 186 ? -13.888 -11.928 5.563 1.00 95.19 186 GLU A C 1
ATOM 1385 O O . GLU A 1 186 ? -15.048 -12.094 5.936 1.00 95.19 186 GLU A O 1
ATOM 1390 N N . ILE A 1 187 ? -12.860 -11.982 6.415 1.00 96.00 187 ILE A N 1
ATOM 1391 C CA . ILE A 1 187 ? -13.037 -12.294 7.838 1.00 96.00 187 ILE A CA 1
ATOM 1392 C C . ILE A 1 187 ? -13.727 -11.142 8.567 1.00 96.00 187 ILE A C 1
ATOM 1394 O O . ILE A 1 187 ? -14.671 -11.381 9.312 1.00 96.00 187 ILE A O 1
ATOM 1398 N N . MET A 1 188 ? -13.292 -9.898 8.348 1.00 95.69 188 MET A N 1
ATOM 1399 C CA . MET A 1 188 ? -13.931 -8.736 8.973 1.00 95.69 188 MET A CA 1
ATOM 1400 C C . MET A 1 188 ? -15.397 -8.608 8.542 1.00 95.69 188 MET A C 1
ATOM 1402 O O . MET A 1 188 ? -16.260 -8.372 9.382 1.00 95.69 188 MET A O 1
ATOM 1406 N N . GLN A 1 189 ? -15.710 -8.874 7.272 1.00 94.38 189 GLN A N 1
ATOM 1407 C CA . GLN A 1 189 ? -17.088 -8.935 6.789 1.00 94.38 189 GLN A CA 1
ATOM 1408 C C . GLN A 1 189 ? -17.900 -10.025 7.501 1.00 94.38 189 GLN A C 1
ATOM 1410 O O . GLN A 1 189 ? -19.015 -9.751 7.942 1.00 94.38 189 GLN A O 1
ATOM 1415 N N . ALA A 1 190 ? -17.350 -11.231 7.665 1.00 94.62 190 ALA A N 1
ATOM 1416 C CA . ALA A 1 190 ? -18.012 -12.313 8.398 1.00 94.62 190 ALA A CA 1
ATOM 1417 C C . ALA A 1 190 ? -18.237 -11.987 9.889 1.00 94.62 190 ALA A C 1
ATOM 1419 O O . ALA A 1 190 ? -19.161 -12.517 10.500 1.00 94.62 190 ALA A O 1
ATOM 1420 N N . MET A 1 191 ? -17.426 -11.095 10.467 1.00 94.56 191 MET A N 1
ATOM 1421 C CA . MET A 1 191 ? -17.583 -10.576 11.832 1.00 94.56 191 MET A CA 1
ATOM 1422 C C . MET A 1 191 ? -18.592 -9.419 11.941 1.00 94.56 191 MET A C 1
ATOM 1424 O O . MET A 1 191 ? -18.785 -8.889 13.030 1.00 94.56 191 MET A O 1
ATOM 1428 N N . GLY A 1 192 ? -19.207 -8.980 10.837 1.00 92.25 192 GLY A N 1
ATOM 1429 C CA . GLY A 1 192 ? -20.068 -7.789 10.811 1.00 92.25 192 GLY A CA 1
ATOM 1430 C C . GLY A 1 192 ? -19.302 -6.459 10.768 1.00 92.25 192 GLY A C 1
ATOM 1431 O O . GLY A 1 192 ? -19.917 -5.398 10.713 1.00 92.25 192 GLY A O 1
ATOM 1432 N N . LEU A 1 193 ? -17.969 -6.499 10.707 1.00 90.00 193 LEU A N 1
ATOM 1433 C CA . LEU A 1 193 ? -17.072 -5.346 10.559 1.00 90.00 193 LEU A CA 1
ATOM 1434 C C . LEU A 1 193 ? -16.830 -5.058 9.072 1.00 90.00 193 LEU A C 1
ATOM 1436 O O . LEU A 1 193 ? -15.693 -5.018 8.598 1.00 90.00 193 LEU A O 1
ATOM 1440 N N . GLY A 1 194 ? -17.929 -4.963 8.319 1.00 70.31 194 GLY A N 1
ATOM 1441 C CA . GLY A 1 194 ? -17.926 -4.884 6.863 1.00 70.31 194 GLY A CA 1
ATOM 1442 C C . GLY A 1 194 ? -17.013 -3.791 6.305 1.00 70.31 194 GLY A C 1
ATOM 1443 O O . GLY A 1 194 ? -16.672 -2.811 6.966 1.00 70.31 194 GLY A O 1
ATOM 1444 N N . SER A 1 195 ? -16.630 -3.964 5.041 1.00 69.75 195 SER A N 1
ATOM 1445 C CA . SER A 1 195 ? -15.827 -2.983 4.321 1.00 69.75 195 SER A CA 1
ATOM 1446 C C . SER A 1 195 ? -16.482 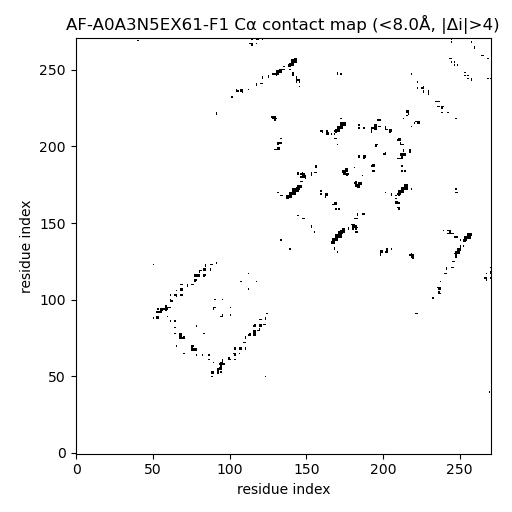-1.604 4.358 1.00 69.75 195 SER A C 1
ATOM 1448 O O . SER A 1 195 ? -17.646 -1.453 3.984 1.00 69.75 195 SER A O 1
ATOM 1450 N N . ALA A 1 196 ? -15.713 -0.582 4.724 1.00 64.25 196 ALA A N 1
ATOM 1451 C CA . ALA A 1 196 ? -16.175 0.788 4.630 1.00 64.25 196 ALA A CA 1
ATOM 1452 C C . ALA A 1 196 ? -16.473 1.128 3.158 1.00 64.25 196 ALA A C 1
ATOM 1454 O O . ALA A 1 196 ? -15.610 0.968 2.291 1.00 64.25 196 ALA A O 1
ATOM 1455 N N . GLY A 1 197 ? -17.683 1.619 2.865 1.00 71.31 197 GLY A N 1
ATOM 1456 C CA . GLY A 1 197 ? -18.086 2.079 1.526 1.00 71.31 197 GLY A CA 1
ATOM 1457 C C . GLY A 1 197 ? -17.383 3.366 1.068 1.00 71.31 197 GLY A C 1
ATOM 1458 O O . GLY A 1 197 ? -17.738 3.943 0.048 1.00 71.31 197 GLY A O 1
ATOM 1459 N N . GLY A 1 198 ? -16.405 3.841 1.841 1.00 87.44 198 GLY A N 1
ATOM 1460 C CA . GLY A 1 198 ? -15.727 5.117 1.680 1.00 87.44 198 GLY A CA 1
ATOM 1461 C C . GLY A 1 198 ? -14.963 5.483 2.950 1.00 87.44 198 GLY A C 1
ATOM 1462 O O . GLY A 1 198 ? -15.114 4.840 3.991 1.00 87.44 198 GLY A O 1
ATOM 1463 N N . THR A 1 199 ? -14.173 6.551 2.895 1.00 92.12 199 THR A N 1
ATOM 1464 C CA . THR A 1 199 ? -13.459 7.072 4.074 1.00 92.12 199 THR A CA 1
ATOM 1465 C C . THR A 1 199 ? -14.407 7.526 5.184 1.00 92.12 199 THR A C 1
ATOM 1467 O O . THR A 1 199 ? -14.084 7.352 6.353 1.00 92.12 199 THR A O 1
ATOM 1470 N N . HIS A 1 200 ? -15.603 8.013 4.841 1.00 91.31 200 HIS A N 1
ATOM 1471 C CA . HIS A 1 200 ? -16.616 8.418 5.819 1.00 91.31 200 HIS A CA 1
ATOM 1472 C C . HIS A 1 200 ? -17.193 7.235 6.614 1.00 91.31 200 HIS A C 1
ATOM 1474 O O . HIS A 1 200 ? -17.345 7.302 7.830 1.00 91.31 200 HIS A O 1
ATOM 1480 N N . SER A 1 201 ? -17.459 6.098 5.961 1.00 91.88 201 SER A N 1
ATOM 1481 C CA . SER A 1 201 ? -17.891 4.891 6.678 1.00 91.88 201 SER A CA 1
ATOM 1482 C C . SER A 1 201 ? -16.786 4.345 7.588 1.00 91.88 201 SER A C 1
ATOM 1484 O O . SER A 1 201 ? -17.084 3.809 8.653 1.00 91.88 201 SER A O 1
ATOM 1486 N N . ALA A 1 202 ? -15.518 4.498 7.187 1.00 95.06 202 ALA A N 1
ATOM 1487 C CA . ALA A 1 202 ? -14.370 4.120 8.006 1.00 95.06 202 ALA A CA 1
ATOM 1488 C C . ALA A 1 202 ? -14.251 5.018 9.248 1.00 95.06 202 ALA A C 1
ATOM 1490 O O . ALA A 1 202 ? -14.096 4.508 10.354 1.00 95.06 202 ALA A O 1
ATOM 1491 N N . GLU A 1 203 ? -14.400 6.332 9.082 1.00 95.69 203 GLU A N 1
ATOM 1492 C CA . GLU A 1 203 ? -14.466 7.300 10.184 1.00 95.69 203 GLU A CA 1
ATOM 1493 C C . GLU A 1 203 ? -15.592 6.953 11.169 1.00 95.69 203 GLU A C 1
ATOM 1495 O O . GLU A 1 203 ? -15.358 6.867 12.373 1.00 95.69 203 GLU A O 1
ATOM 1500 N N . ALA A 1 204 ? -16.795 6.660 10.666 1.00 94.56 204 ALA A N 1
ATOM 1501 C CA . ALA A 1 204 ? -17.931 6.289 11.506 1.00 94.56 204 ALA A CA 1
ATOM 1502 C C . ALA A 1 204 ? -17.696 4.989 12.297 1.00 94.56 204 ALA A C 1
ATOM 1504 O O . ALA A 1 204 ? -18.161 4.875 13.429 1.00 94.56 204 ALA A O 1
ATOM 1505 N N . ALA A 1 205 ? -16.992 4.007 11.724 1.00 95.56 205 ALA A N 1
ATOM 1506 C CA . ALA A 1 205 ? -16.609 2.788 12.440 1.00 95.56 205 ALA A CA 1
ATOM 1507 C C . ALA A 1 205 ? -15.639 3.096 13.589 1.00 95.56 205 ALA A C 1
ATOM 1509 O O . ALA A 1 205 ? -15.900 2.732 14.735 1.00 95.56 205 ALA A O 1
ATOM 1510 N N . ILE A 1 206 ? -14.594 3.875 13.307 1.00 96.19 206 ILE A N 1
ATOM 1511 C CA . ILE A 1 206 ? -13.603 4.294 14.307 1.00 96.19 206 ILE A CA 1
ATOM 1512 C C . ILE A 1 206 ? -14.257 5.095 15.440 1.00 96.19 206 ILE A C 1
ATOM 1514 O O . ILE A 1 206 ? -13.910 4.911 16.609 1.00 96.19 206 ILE A O 1
ATOM 1518 N N . ALA A 1 207 ? -15.231 5.951 15.118 1.00 95.00 207 ALA A N 1
ATOM 1519 C CA . ALA A 1 207 ? -15.977 6.736 16.100 1.00 95.00 207 ALA A CA 1
ATOM 1520 C C . ALA A 1 207 ? -16.791 5.866 17.076 1.00 95.00 207 ALA A C 1
ATOM 1522 O O . ALA A 1 207 ? -16.962 6.252 18.231 1.00 95.00 207 ALA A O 1
ATOM 1523 N N . ARG A 1 208 ? -17.249 4.681 16.649 1.00 95.19 208 ARG A N 1
ATOM 1524 C CA . ARG A 1 208 ? -17.928 3.702 17.519 1.00 95.19 208 ARG A CA 1
ATOM 1525 C C . ARG A 1 208 ? -16.971 2.818 18.321 1.00 95.19 208 ARG A C 1
ATOM 1527 O O . ARG A 1 208 ? -17.431 2.049 19.156 1.00 95.19 208 ARG A O 1
ATOM 1534 N N . GLY A 1 209 ? -15.665 2.930 18.083 1.00 95.50 209 GLY A N 1
ATOM 1535 C CA . GLY A 1 209 ? -14.664 2.043 18.674 1.00 95.50 209 GLY A CA 1
ATOM 1536 C C . GLY A 1 209 ? -14.428 0.756 17.883 1.00 95.50 209 GLY A C 1
ATOM 1537 O O . GLY A 1 209 ? -13.713 -0.110 18.370 1.00 95.50 209 GLY A O 1
ATOM 1538 N N . ASP A 1 210 ? -14.965 0.638 16.666 1.00 97.19 210 ASP A N 1
ATOM 1539 C CA . ASP A 1 210 ? -14.706 -0.500 15.783 1.00 97.19 210 ASP A CA 1
ATOM 1540 C C . ASP A 1 210 ? -13.423 -0.264 14.957 1.00 97.19 210 ASP A C 1
ATOM 1542 O O . ASP A 1 210 ? -13.139 0.872 14.554 1.00 97.19 210 ASP A O 1
ATOM 1546 N N . PRO A 1 211 ? -12.656 -1.312 14.603 1.00 97.44 211 PRO A N 1
ATOM 1547 C CA . PRO A 1 211 ? -11.637 -1.183 13.569 1.00 97.44 211 PRO A CA 1
ATOM 1548 C C . PRO A 1 211 ? -12.292 -0.977 12.195 1.00 97.44 211 PRO A C 1
ATOM 1550 O O . PRO A 1 211 ? -13.259 -1.653 11.840 1.00 97.44 211 PRO A O 1
ATOM 1553 N N . ALA A 1 212 ? -11.724 -0.095 11.373 1.00 96.94 212 ALA A N 1
ATOM 1554 C CA . ALA A 1 212 ? -12.192 0.118 10.006 1.00 96.94 212 ALA A CA 1
ATOM 1555 C C . ALA A 1 212 ? -11.375 -0.693 8.993 1.00 96.94 212 ALA A C 1
ATOM 1557 O O . ALA A 1 212 ? -10.145 -0.717 9.061 1.00 96.94 212 ALA A O 1
ATOM 1558 N N . PHE A 1 213 ? -12.046 -1.291 8.003 1.00 97.12 213 PHE A N 1
ATOM 1559 C CA . PHE A 1 213 ? -11.397 -1.843 6.812 1.00 97.12 213 PHE A CA 1
ATOM 1560 C C . PHE A 1 213 ? -11.605 -0.927 5.600 1.00 97.12 213 PHE A C 1
ATOM 1562 O O . PHE A 1 213 ? -12.742 -0.675 5.197 1.00 97.12 213 PHE A O 1
ATOM 1569 N N . LEU A 1 214 ? -10.508 -0.472 4.991 1.00 96.75 214 LEU A N 1
ATOM 1570 C CA . LEU A 1 214 ? -10.482 0.355 3.787 1.00 96.75 214 LEU A CA 1
ATOM 1571 C C . LEU A 1 214 ? -9.968 -0.458 2.580 1.00 96.75 214 LEU A C 1
ATOM 1573 O O . LEU A 1 214 ? -8.772 -0.765 2.504 1.00 96.75 214 LEU A O 1
ATOM 1577 N N . PRO A 1 215 ? -10.827 -0.796 1.602 1.00 96.44 215 PRO A N 1
ATOM 1578 C CA . PRO A 1 215 ? -10.397 -1.460 0.375 1.00 96.44 215 PRO A CA 1
ATOM 1579 C C . PRO A 1 215 ? -9.356 -0.656 -0.389 1.00 96.44 215 PRO A C 1
ATOM 1581 O O . PRO A 1 215 ? -9.442 0.568 -0.471 1.00 96.44 215 PRO A O 1
ATOM 1584 N N . VAL A 1 216 ? -8.435 -1.346 -1.061 1.00 96.38 216 VAL A N 1
ATOM 1585 C CA . VAL A 1 216 ? -7.448 -0.693 -1.929 1.00 96.38 216 VAL A CA 1
ATOM 1586 C C . VAL A 1 216 ? -8.100 0.119 -3.049 1.00 96.38 216 VAL A C 1
ATOM 1588 O O . VAL A 1 216 ? -7.601 1.185 -3.379 1.00 96.38 216 VAL A O 1
ATOM 1591 N N . ALA A 1 217 ? -9.241 -0.326 -3.584 1.00 95.38 217 ALA A N 1
ATOM 1592 C CA 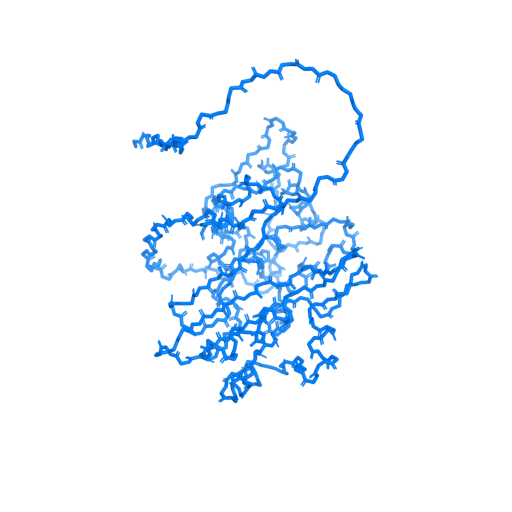. ALA A 1 217 ? -9.984 0.419 -4.600 1.00 95.38 217 ALA A CA 1
ATOM 1593 C C . ALA A 1 217 ? -10.515 1.764 -4.073 1.00 95.38 217 ALA A C 1
ATOM 1595 O O . ALA A 1 217 ? -10.500 2.752 -4.802 1.00 95.38 217 ALA A O 1
ATOM 1596 N N . THR A 1 218 ? -10.919 1.811 -2.800 1.00 95.38 218 THR A N 1
ATOM 1597 C CA . THR A 1 218 ? -11.330 3.040 -2.105 1.00 95.38 218 THR A CA 1
ATOM 1598 C C . THR A 1 218 ? -10.124 3.897 -1.727 1.00 95.38 218 THR A C 1
ATOM 1600 O O . THR A 1 218 ? -10.190 5.121 -1.779 1.00 95.38 218 THR A O 1
ATOM 1603 N N . LEU A 1 219 ? -9.011 3.261 -1.352 1.00 95.62 219 LEU A N 1
ATOM 1604 C CA . LEU A 1 219 ? -7.763 3.935 -1.011 1.00 95.62 219 LEU A CA 1
ATOM 1605 C C . LEU A 1 219 ? -7.150 4.647 -2.223 1.00 95.62 219 LEU A C 1
ATOM 1607 O O . LEU A 1 219 ? -6.755 5.803 -2.127 1.00 95.62 219 LEU A O 1
ATOM 1611 N N . SER A 1 220 ? -7.021 3.941 -3.344 1.00 95.88 220 SER A N 1
ATOM 1612 C CA . SER A 1 220 ? -6.507 4.454 -4.611 1.00 95.88 220 SER A CA 1
ATOM 1613 C C . SER A 1 220 ? -6.848 3.475 -5.735 1.00 95.88 220 SER A C 1
ATOM 1615 O O . SER A 1 220 ? -6.291 2.377 -5.816 1.00 95.88 220 SER A O 1
ATOM 1617 N N . SER A 1 221 ? -7.721 3.894 -6.652 1.00 94.62 221 SER A N 1
ATOM 1618 C CA . SER A 1 221 ? -8.073 3.110 -7.843 1.00 94.62 221 SER A CA 1
ATOM 1619 C C . SER A 1 221 ? -6.852 2.797 -8.717 1.00 94.62 221 SER A C 1
ATOM 1621 O O . SER A 1 221 ? -6.742 1.698 -9.257 1.00 94.62 221 SER A O 1
ATOM 1623 N N . ARG A 1 222 ? -5.893 3.728 -8.792 1.00 94.44 222 ARG A N 1
ATOM 1624 C CA . ARG A 1 222 ? -4.622 3.570 -9.518 1.00 94.44 222 ARG A CA 1
ATOM 1625 C C . ARG A 1 222 ? -3.758 2.466 -8.908 1.00 94.44 222 ARG A C 1
ATOM 1627 O O . ARG A 1 222 ? -3.255 1.607 -9.628 1.00 94.44 222 ARG A O 1
ATOM 1634 N N . LEU A 1 223 ? -3.631 2.441 -7.578 1.00 97.12 223 LEU A N 1
ATOM 1635 C CA . LEU A 1 223 ? -2.928 1.356 -6.893 1.00 97.12 223 LEU A CA 1
ATOM 1636 C C . LEU A 1 223 ? -3.658 0.022 -7.073 1.00 97.12 223 LEU A C 1
ATOM 1638 O O . LEU A 1 223 ? -3.009 -0.985 -7.338 1.00 97.12 223 LEU A O 1
ATOM 1642 N N . ALA A 1 224 ? -4.987 0.007 -6.952 1.00 96.81 224 ALA A N 1
ATOM 1643 C CA . ALA A 1 224 ? -5.782 -1.202 -7.147 1.00 96.81 224 ALA A CA 1
ATOM 1644 C C . ALA A 1 224 ? -5.541 -1.813 -8.538 1.00 96.81 224 ALA A C 1
ATOM 1646 O O . ALA A 1 224 ? -5.193 -2.989 -8.626 1.00 96.81 224 ALA A O 1
ATOM 1647 N N . ALA A 1 225 ? -5.611 -1.003 -9.600 1.00 95.81 225 ALA A N 1
ATOM 1648 C CA . ALA A 1 225 ? -5.328 -1.441 -10.967 1.00 95.81 225 ALA A CA 1
ATOM 1649 C C . ALA A 1 225 ? -3.910 -2.024 -11.114 1.00 95.81 225 ALA A C 1
ATOM 1651 O O . ALA A 1 225 ? -3.733 -3.097 -11.690 1.00 95.81 225 ALA A O 1
ATOM 1652 N N . LEU A 1 226 ? -2.901 -1.373 -10.524 1.00 97.25 226 LEU A N 1
ATOM 1653 C CA . LEU A 1 226 ? -1.520 -1.862 -10.547 1.00 97.25 226 LEU A CA 1
ATOM 1654 C C . LEU A 1 226 ? -1.362 -3.217 -9.834 1.00 97.25 226 LEU A C 1
ATOM 1656 O O . LEU A 1 226 ? -0.594 -4.070 -10.283 1.00 97.25 226 LEU A O 1
ATOM 1660 N N . LEU A 1 227 ? -2.069 -3.438 -8.720 1.00 97.12 227 LEU A N 1
ATOM 1661 C CA . LEU A 1 227 ? -2.036 -4.714 -7.999 1.00 97.12 227 LEU A CA 1
ATOM 1662 C C . LEU A 1 227 ? -2.705 -5.843 -8.795 1.00 97.12 227 LEU A C 1
ATOM 1664 O O . LEU A 1 227 ? -2.178 -6.959 -8.790 1.00 97.12 227 LEU A O 1
ATOM 1668 N N . GLU A 1 228 ? -3.802 -5.558 -9.500 1.00 96.06 228 GLU A N 1
ATOM 1669 C CA . GLU A 1 228 ? -4.542 -6.536 -10.315 1.00 96.06 228 GLU A CA 1
ATOM 1670 C C . GLU A 1 228 ? -3.708 -7.111 -11.468 1.00 96.06 228 GLU A C 1
ATOM 1672 O O . GLU A 1 228 ? -3.862 -8.283 -11.821 1.00 96.06 228 GLU A O 1
ATOM 1677 N N . LEU A 1 229 ? -2.724 -6.360 -11.983 1.00 96.69 229 LEU A N 1
ATOM 1678 C CA . LEU A 1 229 ? -1.794 -6.857 -13.009 1.00 96.69 229 LEU A CA 1
ATOM 1679 C C . LEU A 1 229 ? -1.051 -8.130 -12.589 1.00 96.69 229 LEU A C 1
ATOM 1681 O O . LEU A 1 229 ? -0.589 -8.882 -13.445 1.00 96.69 229 LEU A O 1
ATOM 1685 N N . ARG A 1 230 ? -0.969 -8.439 -11.289 1.00 95.44 230 ARG A N 1
ATOM 1686 C CA . ARG A 1 230 ? -0.385 -9.700 -10.807 1.00 95.44 230 ARG A CA 1
ATOM 1687 C C . ARG A 1 230 ? -1.059 -10.943 -11.389 1.00 95.44 230 ARG A C 1
ATOM 1689 O O . ARG A 1 230 ? -0.418 -11.987 -11.471 1.00 95.44 230 ARG A O 1
ATOM 1696 N N . TRP A 1 231 ? -2.342 -10.860 -11.738 1.00 93.81 231 TRP A N 1
ATOM 1697 C CA . TRP A 1 231 ? -3.104 -11.993 -12.265 1.00 93.81 231 TRP A CA 1
ATOM 1698 C C . TRP A 1 231 ? -2.807 -12.257 -13.734 1.00 93.81 231 TRP A C 1
ATOM 1700 O O . TRP A 1 231 ? -2.864 -13.404 -14.162 1.00 93.81 231 TRP A O 1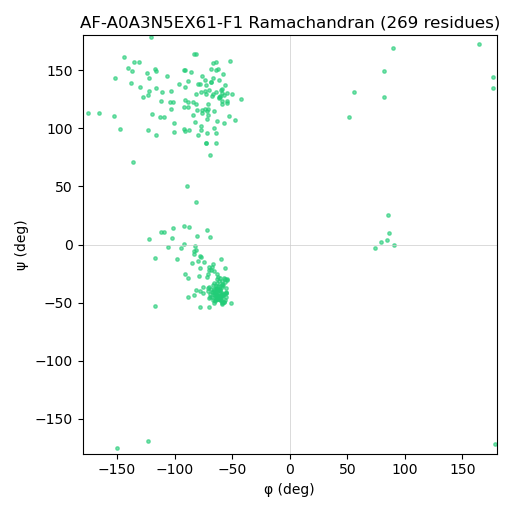
ATOM 1710 N N . GLN A 1 232 ? -2.408 -11.216 -14.461 1.00 95.25 232 GLN A N 1
ATOM 1711 C CA . GLN A 1 232 ? -1.926 -11.320 -15.833 1.00 95.25 232 GLN A CA 1
ATOM 1712 C C . GLN A 1 232 ? -0.437 -11.703 -15.861 1.00 95.25 232 GLN A C 1
ATOM 1714 O O . GLN A 1 232 ? -0.035 -12.599 -16.594 1.00 95.25 232 GLN A O 1
ATOM 1719 N N . LEU A 1 233 ? 0.379 -11.078 -15.003 1.00 95.88 233 LEU A N 1
ATOM 1720 C CA . LEU A 1 233 ? 1.831 -11.296 -14.933 1.00 95.88 233 LEU A CA 1
ATOM 1721 C C . LEU A 1 233 ? 2.234 -12.586 -14.196 1.00 95.88 233 LEU A C 1
ATOM 1723 O O . LEU A 1 233 ? 3.373 -13.034 -14.299 1.00 95.88 233 LEU A O 1
ATOM 1727 N N . GLY A 1 234 ? 1.354 -13.150 -13.367 1.00 95.00 234 GLY A N 1
ATOM 1728 C CA . GLY A 1 234 ? 1.631 -14.323 -12.528 1.00 95.00 234 GLY A CA 1
ATOM 1729 C C . GLY A 1 234 ? 2.522 -14.059 -11.303 1.00 95.00 234 GLY A C 1
ATOM 1730 O O . GLY A 1 234 ? 2.737 -14.963 -10.489 1.00 95.00 234 GLY A O 1
ATOM 1731 N N . VAL A 1 235 ? 3.022 -12.832 -11.124 1.00 95.12 235 VAL A N 1
ATOM 1732 C CA . VAL A 1 235 ? 3.917 -12.429 -10.029 1.00 95.12 235 VAL A CA 1
ATOM 1733 C C . VAL A 1 235 ? 3.496 -11.099 -9.407 1.00 95.12 235 VAL A C 1
ATOM 1735 O O . VAL A 1 235 ? 2.830 -10.278 -10.029 1.00 95.12 235 VAL A O 1
ATOM 1738 N N . ARG A 1 236 ? 3.915 -10.867 -8.156 1.00 94.94 236 ARG A N 1
ATOM 1739 C CA . ARG A 1 236 ? 3.789 -9.545 -7.526 1.00 94.94 236 ARG A CA 1
ATOM 1740 C C . ARG A 1 236 ? 4.725 -8.543 -8.201 1.00 94.94 236 ARG A C 1
ATOM 1742 O O . ARG A 1 236 ? 5.807 -8.914 -8.647 1.00 94.94 236 ARG A O 1
ATOM 1749 N N . ASN A 1 237 ? 4.323 -7.282 -8.172 1.00 96.69 237 ASN A N 1
ATOM 1750 C CA . ASN A 1 237 ? 5.076 -6.134 -8.672 1.00 96.69 237 ASN A CA 1
ATOM 1751 C C . ASN A 1 237 ? 5.346 -5.113 -7.547 1.00 96.69 237 AS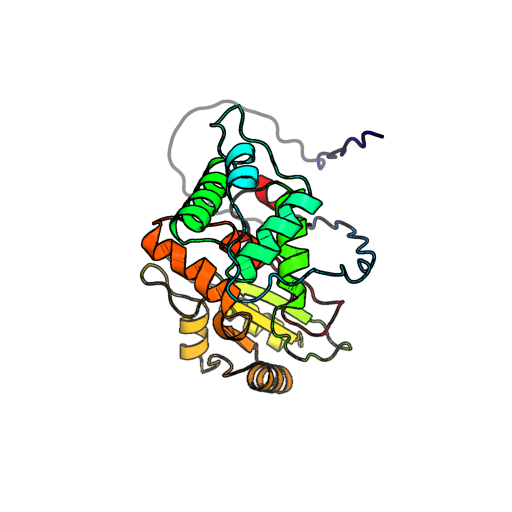N A C 1
ATOM 1753 O O . ASN A 1 237 ? 4.876 -5.299 -6.419 1.00 96.69 237 ASN A O 1
ATOM 1757 N N . VAL A 1 238 ? 6.050 -4.026 -7.874 1.00 96.06 238 VAL A N 1
ATOM 1758 C CA . VAL A 1 238 ? 6.432 -2.953 -6.935 1.00 96.06 238 VAL A CA 1
ATOM 1759 C C . VAL A 1 238 ? 5.251 -2.337 -6.177 1.00 96.06 238 VAL A C 1
ATOM 1761 O O . VAL A 1 238 ? 5.387 -1.979 -5.007 1.00 96.06 238 VAL A O 1
ATOM 1764 N N . GLY A 1 239 ? 4.055 -2.316 -6.774 1.00 96.62 239 GLY A N 1
ATOM 1765 C CA . GLY A 1 239 ? 2.837 -1.852 -6.111 1.00 96.62 239 GLY A CA 1
ATOM 1766 C C . GLY A 1 239 ? 2.545 -2.606 -4.812 1.00 96.62 239 GLY A C 1
ATOM 1767 O O . GLY A 1 239 ? 2.078 -2.011 -3.849 1.00 96.62 239 GLY A O 1
ATOM 1768 N N . HIS A 1 240 ? 2.900 -3.892 -4.721 1.00 95.25 240 HIS A N 1
A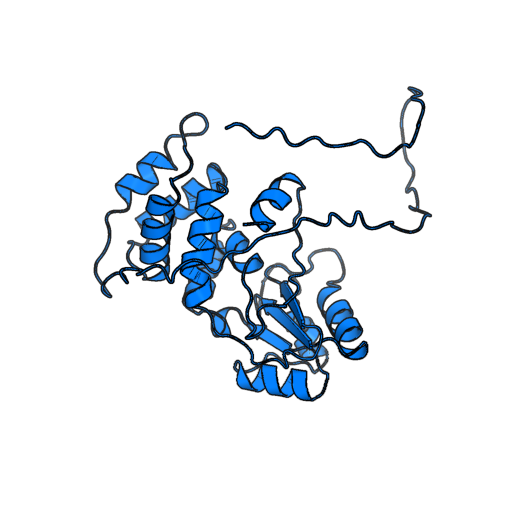TOM 1769 C CA . HIS A 1 240 ? 2.708 -4.692 -3.504 1.00 95.25 240 HIS A CA 1
ATOM 1770 C C . HIS A 1 240 ? 3.655 -4.293 -2.365 1.00 95.25 240 HIS A C 1
ATOM 1772 O O . HIS A 1 240 ? 3.346 -4.537 -1.194 1.00 95.25 240 HIS A O 1
ATOM 1778 N N . THR A 1 241 ? 4.812 -3.722 -2.705 1.00 93.88 241 THR A N 1
ATOM 1779 C CA . THR A 1 241 ? 5.756 -3.145 -1.748 1.00 93.88 241 THR A CA 1
ATOM 1780 C C . THR A 1 241 ? 5.242 -1.779 -1.303 1.00 93.88 241 THR A C 1
ATOM 1782 O O . THR A 1 241 ? 5.027 -1.583 -0.107 1.00 93.88 241 THR A O 1
ATOM 1785 N N . LEU A 1 242 ? 4.943 -0.890 -2.259 1.00 95.81 242 LEU A N 1
ATOM 1786 C CA . LEU A 1 242 ? 4.451 0.470 -2.002 1.00 95.81 242 LEU A CA 1
ATOM 1787 C C . LEU A 1 242 ? 3.167 0.478 -1.172 1.00 95.81 242 LEU A C 1
ATOM 1789 O O . LEU A 1 242 ? 3.062 1.225 -0.208 1.00 95.81 242 LEU A O 1
ATOM 1793 N N . ALA A 1 243 ? 2.228 -0.420 -1.469 1.00 95.94 243 ALA A N 1
ATOM 1794 C CA . ALA A 1 243 ? 0.954 -0.534 -0.769 1.00 95.94 243 ALA A CA 1
ATOM 1795 C C . ALA A 1 243 ? 1.095 -0.692 0.755 1.00 95.94 243 ALA A C 1
ATOM 1797 O O . ALA A 1 243 ? 0.225 -0.253 1.507 1.00 95.94 243 ALA A O 1
ATOM 1798 N N . LYS A 1 244 ? 2.189 -1.308 1.225 1.00 94.00 244 LYS A N 1
ATOM 1799 C CA . LYS A 1 244 ? 2.475 -1.511 2.654 1.00 94.00 244 LYS A CA 1
ATOM 1800 C C . LYS A 1 244 ? 3.115 -0.303 3.335 1.00 94.00 244 LYS A C 1
ATOM 1802 O O . LYS A 1 244 ? 3.284 -0.320 4.550 1.00 94.00 244 LYS A O 1
ATOM 1807 N N . LEU A 1 245 ? 3.492 0.705 2.558 1.00 93.94 245 LEU A N 1
ATOM 1808 C CA . LEU A 1 245 ? 4.216 1.893 2.999 1.00 93.94 245 LEU A CA 1
ATOM 1809 C C . LEU A 1 245 ? 3.351 3.150 2.991 1.00 93.94 245 LEU A C 1
ATOM 1811 O O . LEU A 1 245 ? 3.870 4.248 3.163 1.00 93.94 245 LEU A O 1
ATOM 1815 N N . LEU A 1 246 ? 2.043 2.988 2.819 1.00 93.19 246 LEU A N 1
ATOM 1816 C CA . LEU A 1 246 ? 1.100 4.095 2.799 1.00 93.19 246 LEU A CA 1
ATOM 1817 C C . LEU A 1 246 ? 0.540 4.369 4.193 1.00 93.19 246 LEU A C 1
ATOM 1819 O O . LEU A 1 246 ? 0.410 3.452 5.014 1.00 93.19 246 LEU A O 1
ATOM 1823 N N . THR A 1 247 ? 0.191 5.625 4.463 1.00 92.25 247 THR A N 1
ATOM 1824 C CA . THR A 1 247 ? -0.529 6.018 5.683 1.00 92.25 247 THR A CA 1
ATOM 1825 C C . THR A 1 247 ? -1.906 6.584 5.319 1.00 92.25 247 THR A C 1
ATOM 1827 O O . THR A 1 247 ? -2.046 7.779 5.066 1.00 92.25 247 THR A O 1
ATOM 1830 N N . PRO A 1 248 ? -2.965 5.753 5.322 1.00 94.38 248 PRO A N 1
ATOM 1831 C CA . PRO A 1 248 ? -4.305 6.148 4.886 1.00 94.38 248 PRO A CA 1
ATOM 1832 C C . PRO A 1 248 ? -5.099 6.896 5.972 1.00 94.38 248 PRO A C 1
ATOM 1834 O O . PRO A 1 248 ? -6.305 6.699 6.106 1.00 94.38 248 PRO A O 1
ATOM 1837 N N . THR A 1 249 ? -4.447 7.731 6.782 1.00 95.44 249 THR A N 1
ATOM 1838 C CA . THR A 1 249 ? -5.080 8.465 7.890 1.00 95.44 249 THR A CA 1
ATOM 1839 C C . THR A 1 249 ? -4.716 9.945 7.838 1.00 95.44 249 THR A C 1
ATOM 1841 O O . THR A 1 249 ? -3.713 10.331 7.235 1.00 95.44 249 THR A O 1
ATOM 1844 N N . THR A 1 250 ? -5.535 10.800 8.450 1.00 93.94 250 THR A N 1
ATOM 1845 C CA . THR A 1 250 ? -5.252 12.245 8.545 1.00 93.94 250 THR A CA 1
ATOM 1846 C C . THR A 1 250 ? -4.201 12.595 9.604 1.00 93.94 250 THR A C 1
ATOM 1848 O O . THR A 1 250 ? -3.723 13.727 9.631 1.00 93.94 250 THR A O 1
ATOM 1851 N N . SER A 1 251 ? -3.815 11.650 10.469 1.00 90.75 251 SER A N 1
ATOM 1852 C CA . SER A 1 251 ? -2.861 11.894 11.555 1.00 90.75 251 SER A CA 1
ATOM 1853 C C . SER A 1 251 ? -1.417 11.624 11.134 1.00 90.75 251 SER A C 1
ATOM 1855 O O . SER A 1 251 ? -1.050 10.509 10.760 1.00 90.75 251 SER A O 1
ATOM 1857 N N . ALA A 1 252 ? -0.557 12.631 11.305 1.00 81.56 252 ALA A N 1
ATOM 1858 C CA . ALA A 1 252 ? 0.887 12.496 11.115 1.00 81.56 252 ALA A CA 1
ATOM 1859 C C . ALA A 1 252 ? 1.559 11.589 12.170 1.00 81.56 252 ALA A C 1
ATOM 1861 O O . ALA A 1 252 ? 2.654 11.086 11.932 1.00 81.56 252 ALA A O 1
ATOM 1862 N N . ALA A 1 253 ? 0.907 11.352 13.316 1.00 89.12 253 ALA A N 1
ATOM 1863 C CA . ALA A 1 253 ? 1.412 10.521 14.413 1.00 89.12 253 ALA A CA 1
ATOM 1864 C C . ALA A 1 253 ? 0.976 9.041 14.316 1.00 89.12 253 ALA A C 1
ATOM 1866 O O . ALA A 1 253 ? 1.061 8.294 15.291 1.00 89.12 253 ALA A O 1
ATOM 1867 N N . CYS A 1 254 ? 0.492 8.604 13.151 1.00 92.88 254 CYS A N 1
ATOM 1868 C CA . CYS A 1 254 ? 0.041 7.235 12.925 1.00 92.88 254 CYS A CA 1
ATOM 1869 C C . CYS A 1 254 ? 1.199 6.226 12.974 1.00 92.88 254 CYS A C 1
ATOM 1871 O O . CYS A 1 254 ? 2.171 6.330 12.224 1.00 92.88 254 CYS A O 1
ATOM 1873 N N . VAL A 1 255 ? 1.050 5.177 13.784 1.00 95.00 255 VAL A N 1
ATOM 1874 C CA . VAL A 1 255 ? 1.954 4.021 13.769 1.00 95.00 255 VAL A CA 1
ATOM 1875 C C . VAL A 1 255 ? 1.546 3.090 12.633 1.00 95.00 255 VAL A C 1
ATOM 1877 O O . VAL A 1 255 ? 0.387 2.704 12.523 1.00 95.00 255 VAL A O 1
ATOM 1880 N N . ARG A 1 256 ? 2.495 2.692 11.785 1.00 93.94 256 ARG A N 1
ATOM 1881 C CA . ARG A 1 256 ? 2.256 1.714 10.717 1.00 93.94 256 ARG A CA 1
ATOM 1882 C C . ARG A 1 256 ? 2.785 0.344 11.127 1.00 93.94 256 ARG A C 1
ATOM 1884 O O . ARG A 1 256 ? 3.973 0.203 11.410 1.00 93.94 256 ARG A O 1
ATOM 1891 N N . LEU A 1 257 ? 1.925 -0.671 11.134 1.00 93.38 257 LEU A N 1
ATOM 1892 C CA . LEU A 1 257 ? 2.295 -2.051 11.451 1.00 93.38 257 LEU A CA 1
ATOM 1893 C C . LEU A 1 257 ? 2.456 -2.850 10.157 1.00 93.38 257 LEU A C 1
ATOM 1895 O O . LEU A 1 257 ? 1.481 -3.335 9.589 1.00 93.38 257 LEU A O 1
ATOM 1899 N N . THR A 1 258 ? 3.692 -2.983 9.672 1.00 87.88 258 THR A N 1
ATOM 1900 C CA . THR A 1 258 ? 3.982 -3.695 8.417 1.00 87.88 258 THR A CA 1
ATOM 1901 C C . THR A 1 258 ? 4.635 -5.050 8.672 1.00 87.88 258 THR A C 1
ATOM 1903 O O . THR A 1 258 ? 5.414 -5.231 9.606 1.00 87.88 258 THR A O 1
ATOM 1906 N N . ALA A 1 259 ? 4.309 -6.024 7.819 1.00 82.69 259 ALA A N 1
ATOM 1907 C CA . ALA A 1 259 ? 4.933 -7.340 7.822 1.00 82.69 259 ALA A CA 1
ATOM 1908 C C . ALA A 1 259 ? 5.809 -7.535 6.575 1.00 82.69 259 ALA A C 1
ATOM 1910 O O . ALA A 1 259 ? 5.365 -7.345 5.429 1.00 82.69 259 ALA A O 1
ATOM 1911 N N . PHE A 1 260 ? 7.034 -8.004 6.804 1.00 77.62 260 PHE A N 1
ATOM 1912 C CA . PHE A 1 260 ? 7.984 -8.425 5.779 1.00 77.62 260 PHE A CA 1
ATOM 1913 C C . PHE A 1 260 ? 8.424 -9.872 6.025 1.00 77.62 260 PHE A C 1
ATOM 1915 O O . PHE A 1 260 ? 8.462 -10.346 7.157 1.00 77.62 260 PHE A O 1
ATOM 1922 N N . THR A 1 261 ? 8.710 -10.599 4.946 1.00 69.75 261 THR A N 1
ATOM 1923 C CA . THR A 1 261 ? 9.056 -12.028 5.006 1.00 69.75 261 THR A CA 1
ATOM 1924 C C . THR A 1 261 ? 10.547 -12.279 5.142 1.00 69.75 261 THR A C 1
ATOM 1926 O O . THR A 1 261 ? 10.931 -13.316 5.673 1.00 69.75 261 THR A O 1
ATOM 1929 N N . HIS A 1 262 ? 11.378 -11.343 4.684 1.00 68.94 262 HIS A N 1
ATOM 1930 C CA . HIS A 1 262 ? 12.825 -11.452 4.791 1.00 68.94 262 HIS A CA 1
ATOM 1931 C C . HIS A 1 262 ? 13.423 -10.166 5.380 1.00 68.94 262 HIS A C 1
ATOM 1933 O O . HIS A 1 262 ? 12.980 -9.079 4.989 1.00 68.94 262 HIS A O 1
ATOM 1939 N N . PRO A 1 263 ? 14.375 -10.260 6.330 1.00 70.31 263 PRO A N 1
ATOM 1940 C CA . PRO A 1 263 ? 14.926 -9.101 7.035 1.00 70.31 263 PRO A CA 1
ATOM 1941 C C . PRO A 1 263 ? 15.520 -8.015 6.136 1.00 70.31 263 PRO A C 1
ATOM 1943 O O . PRO A 1 263 ? 15.466 -6.844 6.493 1.00 70.31 263 PRO A O 1
ATOM 1946 N N . GLU A 1 264 ? 16.047 -8.365 4.965 1.00 67.19 264 GLU A N 1
ATOM 1947 C CA . GLU A 1 264 ? 16.593 -7.412 3.995 1.00 67.19 264 GLU A CA 1
ATOM 1948 C C . GLU A 1 264 ? 15.551 -6.398 3.506 1.00 67.19 264 GLU A C 1
ATOM 1950 O O . GLU A 1 264 ? 15.889 -5.244 3.243 1.00 67.19 264 GLU A O 1
ATOM 1955 N N . PHE A 1 265 ? 14.270 -6.778 3.477 1.00 69.12 265 PHE A N 1
ATOM 1956 C CA . PHE A 1 265 ? 13.188 -5.867 3.111 1.00 69.12 265 PHE A CA 1
ATOM 1957 C C . PHE A 1 265 ? 12.866 -4.859 4.213 1.00 69.12 265 PHE A C 1
ATOM 1959 O O . PHE A 1 265 ? 12.211 -3.863 3.920 1.00 69.12 265 PHE A O 1
ATOM 1966 N N . ALA A 1 266 ? 13.331 -5.066 5.452 1.00 70.44 266 ALA A N 1
ATOM 1967 C CA . ALA A 1 266 ? 13.103 -4.119 6.542 1.00 70.44 266 ALA A CA 1
ATOM 1968 C C . ALA A 1 266 ? 13.672 -2.734 6.207 1.00 70.44 266 ALA A C 1
ATOM 1970 O O . ALA A 1 266 ? 13.027 -1.731 6.484 1.00 70.44 266 ALA A O 1
ATOM 1971 N N . ILE A 1 267 ? 14.822 -2.672 5.523 1.00 73.38 267 ILE A N 1
ATOM 1972 C CA . ILE A 1 267 ? 15.452 -1.406 5.118 1.00 73.38 267 ILE A CA 1
ATOM 1973 C C . ILE A 1 267 ? 14.524 -0.598 4.199 1.00 73.38 267 ILE A C 1
ATOM 1975 O O . ILE A 1 267 ? 14.396 0.609 4.377 1.00 73.38 267 ILE A O 1
ATOM 1979 N N . LEU A 1 268 ? 13.824 -1.260 3.271 1.00 70.69 268 LEU A N 1
ATOM 1980 C CA . LEU A 1 268 ? 12.862 -0.606 2.376 1.00 70.69 268 LEU A CA 1
ATOM 1981 C C . LEU A 1 268 ? 11.601 -0.131 3.108 1.00 70.69 268 LEU A C 1
ATOM 1983 O O . LEU A 1 268 ? 10.910 0.753 2.621 1.00 70.69 268 LEU A O 1
ATOM 1987 N N . GLN A 1 269 ? 11.285 -0.708 4.272 1.00 65.94 269 GLN A N 1
ATOM 1988 C CA . GLN A 1 269 ? 10.103 -0.340 5.057 1.00 65.94 269 GLN A CA 1
ATOM 1989 C C . GLN A 1 269 ? 10.305 0.919 5.915 1.00 65.94 269 GLN A C 1
ATOM 1991 O O . GLN A 1 269 ? 9.353 1.389 6.535 1.00 65.94 269 GLN A O 1
ATOM 1996 N N . HIS A 1 270 ? 11.523 1.468 5.929 1.00 62.03 270 HIS A N 1
ATOM 1997 C CA . HIS A 1 270 ? 11.875 2.733 6.581 1.00 62.03 270 HIS A CA 1
ATOM 1998 C C . HIS A 1 270 ? 12.007 3.911 5.602 1.00 62.03 270 HIS A C 1
ATOM 2000 O O . HIS A 1 270 ? 12.459 4.979 6.016 1.00 62.03 270 HIS A O 1
ATOM 2006 N N . ALA A 1 271 ? 11.677 3.686 4.326 1.00 54.19 271 ALA A N 1
ATOM 2007 C CA . ALA A 1 271 ? 11.645 4.697 3.274 1.00 54.19 271 ALA A CA 1
ATOM 2008 C C . ALA A 1 271 ? 10.670 5.842 3.587 1.00 54.19 271 ALA A C 1
ATOM 2010 O O . ALA A 1 271 ? 9.585 5.564 4.154 1.00 54.19 271 ALA A O 1
#

Solvent-accessible surface area (backbone atoms only — not comparable to full-atom values): 16188 Å² total; per-residue (Å²): 133,90,80,79,86,80,86,76,81,78,94,70,93,76,85,88,78,91,81,84,87,83,91,77,94,74,78,86,84,66,84,84,74,78,84,81,78,88,73,87,76,85,75,68,82,70,73,81,71,83,72,77,70,56,59,86,88,52,72,53,86,52,60,73,57,40,62,38,33,51,57,47,94,90,62,41,41,71,56,52,41,71,59,22,32,56,50,39,41,25,57,65,58,61,17,49,55,71,69,50,46,51,48,44,40,51,24,41,55,73,64,53,82,39,61,41,35,50,35,22,41,37,68,56,45,59,81,67,43,48,53,25,63,61,66,78,92,46,59,37,39,37,36,52,36,82,61,53,21,74,90,55,86,63,57,63,51,59,53,37,44,59,42,12,74,71,64,32,42,28,43,34,34,22,45,64,76,46,101,78,28,57,24,52,44,52,52,27,37,76,70,71,46,47,70,29,92,37,46,66,49,24,28,55,30,37,73,74,50,38,42,17,33,42,37,33,58,68,34,26,54,58,57,35,56,59,51,55,45,26,76,80,69,74,45,80,41,66,53,67,58,46,60,52,69,58,75,59,44,68,42,91,78,51,43,73,56,70,88,76,96,50,78,80,53,54,67,59,73,72,89